Protein AF-A0ABD3F5D9-F1 (afdb_monomer_lite)

Structure (mmCIF, N/CA/C/O backbone):
data_AF-A0ABD3F5D9-F1
#
_entry.id   AF-A0ABD3F5D9-F1
#
loop_
_atom_site.group_PDB
_atom_site.id
_atom_site.type_symbol
_atom_site.label_atom_id
_atom_site.label_alt_id
_atom_site.label_comp_id
_atom_site.label_asym_id
_atom_site.label_entity_id
_atom_site.label_seq_id
_atom_site.pdbx_PDB_ins_code
_atom_site.Cartn_x
_atom_site.Cartn_y
_atom_site.Cartn_z
_atom_site.occupancy
_atom_site.B_iso_or_equiv
_atom_site.auth_seq_id
_atom_site.auth_comp_id
_atom_site.auth_asym_id
_atom_site.auth_atom_id
_atom_site.pdbx_PDB_model_num
ATOM 1 N N . MET A 1 1 ? 10.922 -3.540 6.285 1.00 55.88 1 MET A N 1
ATOM 2 C CA . MET A 1 1 ? 12.231 -2.890 6.562 1.00 55.88 1 MET A CA 1
ATOM 3 C C . MET A 1 1 ? 12.214 -2.257 7.965 1.00 55.88 1 MET A C 1
ATOM 5 O O . MET A 1 1 ? 11.153 -1.834 8.384 1.00 55.88 1 MET A O 1
ATOM 9 N N . ASN A 1 2 ? 13.318 -2.211 8.734 1.00 54.88 2 ASN A N 1
ATOM 10 C CA . ASN A 1 2 ? 13.314 -1.620 10.097 1.00 54.88 2 ASN A CA 1
ATOM 11 C C . ASN A 1 2 ? 13.524 -0.086 10.061 1.00 54.88 2 ASN A C 1
ATOM 13 O O . ASN A 1 2 ? 14.456 0.376 9.399 1.00 54.88 2 ASN A O 1
ATOM 17 N N . PHE A 1 3 ? 12.726 0.676 10.825 1.00 45.12 3 PHE A N 1
ATOM 18 C CA . PHE A 1 3 ? 12.734 2.150 10.921 1.00 45.12 3 PHE A CA 1
ATOM 19 C C . PHE A 1 3 ? 14.126 2.794 10.988 1.00 45.12 3 PHE A C 1
ATOM 21 O O . PHE A 1 3 ? 14.413 3.723 10.231 1.00 45.12 3 PHE A O 1
ATOM 28 N N . ARG A 1 4 ? 15.027 2.298 11.853 1.00 51.69 4 ARG A N 1
ATOM 29 C CA . ARG A 1 4 ? 16.355 2.924 12.025 1.00 51.69 4 ARG A CA 1
ATOM 30 C C . ARG A 1 4 ? 17.196 2.849 10.751 1.00 51.69 4 ARG A C 1
ATOM 32 O O . ARG A 1 4 ? 17.975 3.757 10.480 1.00 51.69 4 ARG A O 1
ATOM 39 N N . LYS A 1 5 ? 17.022 1.778 9.973 1.00 65.50 5 LYS A N 1
ATOM 40 C CA . LYS A 1 5 ? 17.690 1.594 8.681 1.00 65.50 5 LYS A CA 1
ATOM 41 C C . LYS A 1 5 ? 17.017 2.427 7.584 1.00 65.50 5 LYS A C 1
ATOM 43 O O . LYS A 1 5 ? 17.728 2.975 6.751 1.00 65.50 5 LYS A O 1
ATOM 48 N N . GLY A 1 6 ? 15.690 2.578 7.629 1.00 62.12 6 GLY A N 1
ATOM 49 C CA . GLY A 1 6 ? 14.925 3.402 6.683 1.00 62.12 6 GLY A CA 1
ATOM 50 C C . GLY A 1 6 ? 15.268 4.894 6.759 1.00 62.12 6 GLY A C 1
ATOM 51 O O . GLY A 1 6 ? 15.606 5.498 5.748 1.00 62.12 6 GLY A O 1
ATOM 52 N N . ASN A 1 7 ? 15.281 5.486 7.960 1.00 63.47 7 ASN A N 1
ATOM 53 C CA . ASN A 1 7 ? 15.636 6.904 8.122 1.00 63.47 7 ASN A CA 1
ATOM 54 C C . ASN A 1 7 ? 17.078 7.205 7.669 1.00 63.47 7 ASN A C 1
ATOM 56 O O . ASN A 1 7 ? 17.310 8.147 6.915 1.00 63.47 7 ASN A O 1
ATOM 60 N N . ALA A 1 8 ? 18.050 6.386 8.088 1.00 69.06 8 ALA A N 1
ATOM 61 C CA . ALA A 1 8 ? 19.446 6.562 7.682 1.00 69.06 8 ALA A CA 1
ATOM 62 C C . ALA A 1 8 ? 19.624 6.441 6.159 1.00 69.06 8 ALA A C 1
ATOM 64 O O . ALA A 1 8 ? 20.388 7.200 5.564 1.00 69.06 8 ALA A O 1
ATOM 65 N N . LEU A 1 9 ? 18.889 5.522 5.525 1.00 68.69 9 LEU A N 1
ATOM 66 C CA . LEU A 1 9 ? 18.892 5.367 4.078 1.00 68.69 9 LEU A CA 1
ATOM 67 C C . LEU A 1 9 ? 18.350 6.612 3.372 1.00 68.69 9 LEU A C 1
ATOM 69 O O . LEU A 1 9 ? 19.006 7.142 2.483 1.00 68.69 9 LEU A O 1
ATOM 73 N N . LEU A 1 10 ? 17.171 7.091 3.766 1.00 68.06 10 LEU A N 1
ATOM 74 C CA . LEU A 1 10 ? 16.522 8.224 3.104 1.00 68.06 10 LEU A CA 1
ATOM 75 C C . LEU A 1 10 ? 17.360 9.503 3.211 1.00 68.06 10 LEU A C 1
ATOM 77 O O . LEU A 1 10 ? 17.434 10.267 2.252 1.00 68.06 10 LEU A O 1
ATOM 81 N N . GLN A 1 11 ? 18.061 9.691 4.334 1.00 68.62 11 GLN A N 1
ATOM 82 C CA . GLN A 1 11 ? 19.040 10.769 4.491 1.00 68.62 11 GLN A CA 1
ATOM 83 C C . GLN A 1 11 ? 20.247 10.608 3.555 1.00 68.62 11 GLN A C 1
ATOM 85 O O . GLN A 1 11 ? 20.716 11.595 2.996 1.00 68.62 11 GLN A O 1
ATOM 90 N N . ALA A 1 12 ? 20.747 9.383 3.359 1.00 66.50 12 ALA A N 1
ATOM 91 C CA . ALA A 1 12 ? 21.890 9.116 2.483 1.00 66.50 12 ALA A CA 1
ATOM 92 C C . ALA A 1 12 ? 21.566 9.271 0.987 1.00 66.50 12 ALA A C 1
ATOM 94 O O . ALA A 1 12 ? 22.461 9.568 0.196 1.00 66.50 12 ALA A O 1
ATOM 95 N N . LEU A 1 13 ? 20.308 9.055 0.592 1.00 66.38 13 LEU A N 1
ATOM 96 C CA . LEU A 1 13 ? 19.879 9.122 -0.806 1.00 66.38 13 LEU A CA 1
ATOM 97 C C . LEU A 1 13 ? 19.501 10.542 -1.277 1.00 66.38 13 LEU A C 1
ATOM 99 O O . LEU A 1 13 ? 19.296 10.723 -2.473 1.00 66.38 13 LEU A O 1
ATOM 103 N N . ASP A 1 14 ? 19.400 11.529 -0.374 1.00 67.81 14 ASP A N 1
ATOM 104 C CA . ASP A 1 14 ? 19.003 12.927 -0.666 1.00 67.81 14 ASP A CA 1
ATOM 105 C C . ASP A 1 14 ? 17.763 13.040 -1.585 1.00 67.81 14 ASP A C 1
ATOM 107 O O . ASP A 1 14 ? 17.680 13.878 -2.488 1.00 67.81 14 ASP A O 1
ATOM 111 N N . ILE A 1 15 ? 16.784 12.147 -1.398 1.00 61.88 15 ILE A N 1
ATOM 112 C CA . ILE A 1 15 ? 15.631 12.060 -2.299 1.00 61.88 15 ILE A CA 1
ATOM 113 C C . ILE A 1 15 ? 14.675 13.229 -2.019 1.00 61.88 15 ILE A C 1
ATOM 115 O O . ILE A 1 15 ? 14.160 13.346 -0.903 1.00 61.88 15 ILE A O 1
ATOM 119 N N . PRO A 1 16 ? 14.377 14.090 -3.013 1.00 56.47 16 PRO A N 1
ATOM 120 C CA . PRO A 1 16 ? 13.419 15.166 -2.838 1.00 56.47 16 PRO A CA 1
ATOM 121 C C . PRO A 1 16 ? 12.004 14.599 -2.769 1.00 56.47 16 PRO A C 1
ATOM 123 O O . PRO A 1 16 ? 11.434 14.163 -3.769 1.00 56.47 16 PRO A O 1
ATOM 126 N N . LEU A 1 17 ? 11.444 14.622 -1.568 1.00 57.69 17 LEU A N 1
ATOM 127 C CA . LEU A 1 17 ? 10.150 14.033 -1.273 1.00 57.69 17 LEU A CA 1
ATOM 128 C C . LEU A 1 17 ? 9.131 15.132 -1.001 1.00 57.69 17 LEU A C 1
ATOM 130 O O . LEU A 1 17 ? 9.386 16.043 -0.211 1.00 57.69 17 LEU A O 1
ATOM 134 N N . LEU A 1 18 ? 7.977 15.041 -1.656 1.00 61.72 18 LEU A N 1
ATOM 135 C CA . LEU A 1 18 ? 6.820 15.848 -1.304 1.00 61.72 18 LEU A CA 1
ATOM 136 C C . LEU A 1 18 ? 5.857 14.959 -0.525 1.00 61.72 18 LEU A C 1
ATOM 138 O O . LEU A 1 18 ? 5.164 14.117 -1.094 1.00 61.72 18 LEU A O 1
ATOM 142 N N . ALA A 1 19 ? 5.842 15.149 0.790 1.00 56.34 19 ALA A N 1
ATOM 143 C CA . ALA A 1 19 ? 4.802 14.614 1.652 1.00 56.34 19 ALA A CA 1
ATOM 144 C C . ALA A 1 19 ? 3.636 15.604 1.665 1.00 56.34 19 ALA A C 1
ATOM 146 O O . ALA A 1 19 ? 3.826 16.776 2.000 1.00 56.34 19 ALA A O 1
ATOM 147 N N . HIS A 1 20 ? 2.443 15.141 1.303 1.00 57.81 20 HIS A N 1
ATOM 148 C CA . HIS A 1 20 ? 1.219 15.904 1.504 1.00 57.81 20 HIS A CA 1
ATOM 149 C C . HIS A 1 20 ? 0.298 15.097 2.411 1.00 57.81 20 HIS A C 1
ATOM 151 O O . HIS A 1 20 ? -0.195 14.028 2.051 1.00 57.81 20 HIS A O 1
ATOM 157 N N . SER A 1 21 ? 0.040 15.631 3.601 1.00 51.72 21 SER A N 1
ATOM 158 C CA . SER A 1 21 ? -1.015 15.104 4.456 1.00 51.72 21 SER A CA 1
ATOM 159 C C . SER A 1 21 ? -2.348 15.654 3.969 1.00 51.72 21 SER A C 1
ATOM 161 O O . SER A 1 21 ? -2.560 16.869 3.953 1.00 51.72 21 SER A O 1
ATOM 163 N N . VAL A 1 22 ? -3.237 14.756 3.553 1.00 51.25 22 VAL A N 1
ATOM 164 C CA . VAL A 1 22 ? -4.624 15.092 3.242 1.00 51.25 22 VAL A CA 1
ATOM 165 C C . VAL A 1 22 ? -5.466 14.537 4.375 1.00 51.25 22 VAL A C 1
ATOM 167 O O . VAL A 1 22 ? -5.805 13.360 4.403 1.00 51.25 22 VAL A O 1
ATOM 170 N N . GLN A 1 23 ? -5.806 15.387 5.339 1.00 49.78 23 GLN A N 1
ATOM 171 C CA . GLN A 1 23 ? -6.786 15.005 6.347 1.00 49.78 23 GLN A CA 1
ATOM 172 C C . GLN A 1 23 ? -8.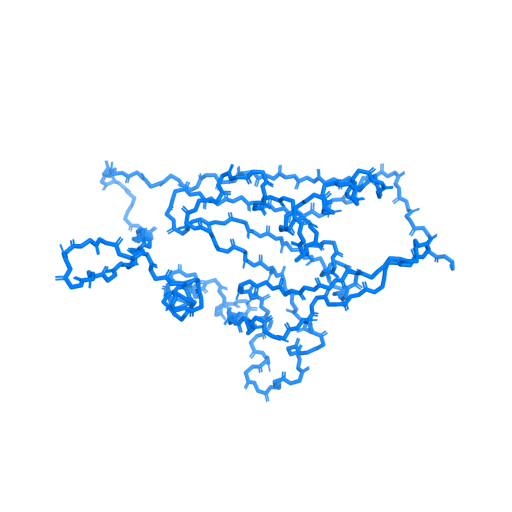170 15.028 5.707 1.00 49.78 23 GLN A C 1
ATOM 174 O O . GLN A 1 23 ? -8.695 16.099 5.404 1.00 49.78 23 GLN A O 1
ATOM 179 N N . PHE A 1 24 ? -8.764 13.854 5.505 1.00 48.69 24 PHE A N 1
ATOM 180 C CA . PHE A 1 24 ? -10.181 13.769 5.179 1.00 48.69 24 PHE A CA 1
ATOM 181 C C . PHE A 1 24 ? -10.978 14.102 6.447 1.00 48.69 24 PHE A C 1
ATOM 183 O O . PHE A 1 24 ? -10.848 13.397 7.452 1.00 48.69 24 PHE A O 1
ATOM 190 N N . PRO A 1 25 ? -11.765 15.192 6.466 1.00 39.91 25 PRO A N 1
ATOM 191 C CA . PRO A 1 25 ? -12.547 15.531 7.639 1.00 39.91 25 PRO A CA 1
ATOM 192 C C . PRO A 1 25 ? -13.675 14.509 7.806 1.00 39.91 25 PRO A C 1
ATOM 194 O O . PRO A 1 25 ? -14.655 14.537 7.067 1.00 39.91 25 PRO A O 1
ATOM 197 N N . ILE A 1 26 ? -13.593 13.660 8.831 1.00 46.22 26 ILE A N 1
ATOM 198 C CA . ILE A 1 26 ? -14.788 13.007 9.376 1.00 46.22 26 ILE A CA 1
ATOM 199 C C . ILE A 1 26 ? -15.554 14.096 10.138 1.00 46.22 26 ILE A C 1
ATOM 201 O O . ILE A 1 26 ? -15.310 14.336 11.322 1.00 46.22 26 ILE A O 1
ATOM 205 N N . ARG A 1 27 ? -16.432 14.838 9.453 1.00 48.38 27 ARG A N 1
ATOM 206 C CA . ARG A 1 27 ? -17.327 15.791 10.122 1.00 48.38 27 ARG A CA 1
ATOM 207 C C . ARG A 1 27 ? -18.612 15.091 10.536 1.00 48.38 27 ARG A C 1
ATOM 209 O O . ARG A 1 27 ? -19.408 14.672 9.703 1.00 48.38 27 ARG A O 1
ATOM 216 N N . ASN A 1 28 ? -18.838 15.052 11.845 1.00 42.72 28 ASN A N 1
ATOM 217 C CA . ASN A 1 28 ? -20.168 14.847 12.395 1.00 42.72 28 ASN A CA 1
ATOM 218 C C . ASN A 1 28 ? -21.075 16.005 11.936 1.00 42.72 28 ASN A C 1
ATOM 220 O O . ASN A 1 28 ? -20.847 17.148 12.322 1.00 42.72 28 ASN A O 1
ATOM 224 N N . GLN A 1 29 ? -22.095 15.669 11.141 1.00 44.09 29 GLN A N 1
ATOM 225 C CA . GLN A 1 29 ? -23.329 16.431 10.899 1.00 44.09 29 GLN A CA 1
ATOM 226 C C . GLN A 1 29 ? -23.170 17.833 10.276 1.00 44.09 29 GLN A C 1
ATOM 228 O O . GLN A 1 29 ? -23.252 18.848 10.963 1.00 44.09 29 GLN A O 1
ATOM 233 N N . ASP A 1 30 ? -23.073 17.888 8.945 1.00 41.38 30 ASP A N 1
ATOM 234 C CA . ASP A 1 30 ? -23.554 19.035 8.164 1.00 41.38 30 ASP A CA 1
ATOM 235 C C . ASP A 1 30 ? -24.672 18.531 7.222 1.00 41.38 30 ASP A C 1
ATOM 237 O O . ASP A 1 30 ? -24.397 17.712 6.343 1.00 41.38 30 ASP A O 1
ATOM 241 N N . PRO A 1 31 ? -25.947 18.917 7.423 1.00 44.94 31 PRO A N 1
ATOM 242 C CA . PRO A 1 31 ? -27.095 18.310 6.740 1.00 44.94 31 PRO A CA 1
ATOM 243 C C . PRO A 1 31 ? -27.233 18.681 5.250 1.00 44.94 31 PRO A C 1
ATOM 245 O O . PRO A 1 31 ? -28.214 18.288 4.623 1.00 44.94 31 PRO A O 1
ATOM 248 N N . ALA A 1 32 ? -26.291 19.434 4.675 1.00 49.44 32 ALA A N 1
ATOM 249 C CA . ALA A 1 32 ? -26.389 19.954 3.309 1.00 49.44 32 ALA A CA 1
ATOM 250 C C . ALA A 1 32 ? -25.569 19.190 2.250 1.00 49.44 32 ALA A C 1
ATOM 252 O O . ALA A 1 32 ? -25.662 19.536 1.074 1.00 49.44 32 ALA A O 1
ATOM 253 N N . ASN A 1 33 ? -24.780 18.172 2.620 1.00 41.81 33 ASN A N 1
ATOM 254 C CA . ASN A 1 33 ? -23.950 17.433 1.660 1.00 41.81 33 ASN A CA 1
ATOM 255 C C . ASN A 1 33 ? -24.024 15.920 1.913 1.00 41.81 33 ASN A C 1
ATOM 257 O O . ASN A 1 33 ? -23.202 15.338 2.617 1.00 41.81 33 ASN A O 1
ATOM 261 N N . VAL A 1 34 ? -25.084 15.307 1.388 1.00 43.62 34 VAL A N 1
ATOM 262 C CA . VAL A 1 34 ? -25.369 13.872 1.478 1.00 43.62 34 VAL A CA 1
ATOM 263 C C . VAL A 1 34 ? -24.911 13.224 0.179 1.00 43.62 34 VAL A C 1
ATOM 265 O O . VAL A 1 34 ? -25.724 12.985 -0.700 1.00 43.62 34 VAL A O 1
ATOM 268 N N . ASP A 1 35 ? -23.613 12.987 0.029 1.00 44.69 35 ASP A N 1
ATOM 269 C CA . ASP A 1 35 ? -23.161 11.865 -0.793 1.00 44.69 35 ASP A CA 1
ATOM 270 C C . ASP A 1 35 ? -21.704 11.531 -0.462 1.00 44.69 35 ASP A C 1
ATOM 272 O O . ASP A 1 35 ? -20.816 12.371 -0.586 1.00 44.69 35 ASP A O 1
ATOM 276 N N . SER A 1 36 ? -21.473 10.291 -0.027 1.00 50.59 36 SER A N 1
ATOM 277 C CA . SER A 1 36 ? -20.191 9.675 0.367 1.00 50.59 36 SER A CA 1
ATOM 278 C C . SER A 1 36 ? -19.615 10.020 1.756 1.00 50.59 36 SER A C 1
ATOM 280 O O . SER A 1 36 ? -18.480 10.467 1.911 1.00 50.59 36 SER A O 1
ATOM 282 N N . THR A 1 37 ? -20.356 9.714 2.826 1.00 54.94 37 THR A N 1
ATOM 283 C CA . THR A 1 37 ? -19.727 9.494 4.142 1.00 54.94 37 THR A CA 1
ATOM 284 C C . THR A 1 37 ? -19.170 8.072 4.212 1.00 54.94 37 THR A C 1
ATOM 286 O O . THR A 1 37 ? -19.943 7.119 4.269 1.00 54.94 37 THR A O 1
ATOM 289 N N . VAL A 1 38 ? -17.845 7.923 4.237 1.00 63.31 38 VAL A N 1
ATOM 290 C CA . VAL A 1 38 ? -17.182 6.643 4.536 1.00 63.31 38 VAL A CA 1
ATOM 291 C C . VAL A 1 38 ? -17.179 6.436 6.055 1.00 63.31 38 VAL A C 1
ATOM 293 O O . VAL A 1 38 ? -16.659 7.275 6.794 1.00 63.31 38 VAL A O 1
ATOM 296 N N . GLU A 1 39 ? -17.796 5.354 6.545 1.00 78.12 39 GLU A N 1
ATOM 297 C CA . GLU A 1 39 ? -17.741 4.999 7.973 1.00 78.12 39 GLU A CA 1
ATOM 298 C C . GLU A 1 39 ? -16.302 4.692 8.385 1.00 78.12 39 GLU A C 1
ATOM 300 O O . GLU A 1 39 ? -15.609 4.026 7.641 1.00 78.12 39 GLU A O 1
ATOM 305 N N . ALA A 1 40 ? -15.859 5.096 9.578 1.00 83.38 40 ALA A N 1
ATOM 306 C CA . ALA A 1 40 ? -14.505 4.798 10.051 1.00 83.38 40 ALA A CA 1
ATOM 307 C C . ALA A 1 40 ? -14.266 3.288 10.268 1.00 83.38 40 ALA A C 1
ATOM 309 O O . ALA A 1 40 ? -15.125 2.581 10.810 1.00 83.38 40 ALA A O 1
ATOM 310 N N . PHE A 1 41 ? -13.062 2.806 9.942 1.00 87.19 41 PHE A N 1
ATOM 311 C CA . PHE A 1 41 ? -12.690 1.409 10.169 1.00 87.19 41 PHE A CA 1
ATOM 312 C C . PHE A 1 41 ? -12.707 1.033 11.659 1.00 87.19 41 PHE A C 1
ATOM 314 O O . PHE A 1 41 ? -12.115 1.695 12.515 1.00 87.19 41 PHE A O 1
ATOM 321 N N . LYS A 1 42 ? -13.366 -0.086 11.976 1.00 88.06 42 LYS A N 1
ATOM 322 C CA . LYS A 1 42 ? -13.489 -0.609 13.344 1.00 88.06 42 LYS A CA 1
ATOM 323 C C . LYS A 1 42 ? -12.420 -1.668 13.604 1.00 88.06 42 LYS A C 1
ATOM 325 O O . LYS A 1 42 ? -12.588 -2.843 13.266 1.00 88.06 42 LYS A O 1
ATOM 330 N N . TRP A 1 43 ? -11.332 -1.254 14.243 1.00 85.12 43 TRP A N 1
ATOM 331 C CA . TRP A 1 43 ? -10.269 -2.147 14.710 1.00 85.12 43 TRP A CA 1
ATOM 332 C C . TRP A 1 43 ? -10.813 -3.174 15.721 1.00 85.12 43 TRP A C 1
ATOM 334 O O . TRP A 1 43 ? -11.302 -2.805 16.791 1.00 85.12 43 TRP A O 1
ATOM 344 N N . GLU A 1 44 ? -10.756 -4.469 15.382 1.00 83.31 44 GLU A N 1
ATOM 345 C CA . GLU A 1 44 ? -11.223 -5.541 16.272 1.00 83.31 44 GLU A CA 1
ATOM 346 C C . GLU A 1 44 ? -10.188 -5.914 17.328 1.00 83.31 44 GLU A C 1
ATOM 348 O O . GLU A 1 44 ? -8.978 -5.862 17.100 1.00 83.31 44 GLU A O 1
ATOM 353 N N . ASN A 1 45 ? -10.705 -6.329 18.480 1.00 81.00 45 ASN A N 1
ATOM 354 C CA . ASN A 1 45 ? -9.943 -6.872 19.590 1.00 81.00 45 ASN A CA 1
ATOM 355 C C . ASN A 1 45 ? -10.690 -8.107 20.096 1.00 81.00 45 ASN A C 1
ATOM 357 O O . ASN A 1 45 ? -11.919 -8.070 20.191 1.00 81.00 45 ASN A O 1
ATOM 361 N N . ILE A 1 46 ? -9.970 -9.165 20.451 1.00 79.62 46 ILE A N 1
ATOM 362 C CA . ILE A 1 46 ? -10.544 -10.308 21.170 1.00 79.62 46 ILE A CA 1
ATOM 363 C C . ILE A 1 46 ? -10.383 -10.093 22.671 1.00 79.62 46 ILE A C 1
ATOM 365 O O . ILE A 1 46 ? -9.528 -9.324 23.104 1.00 79.62 46 ILE A O 1
ATOM 369 N N . LEU A 1 47 ? -11.222 -10.746 23.467 1.00 81.44 47 LEU A N 1
ATOM 370 C CA . LEU A 1 47 ? -11.026 -10.812 24.910 1.00 81.44 47 LEU A CA 1
ATOM 371 C C . LEU A 1 47 ? -10.270 -12.098 25.231 1.00 81.44 47 LEU A C 1
ATOM 373 O O . LEU A 1 47 ? -10.610 -13.153 24.695 1.00 81.44 47 LEU A O 1
ATOM 377 N N . ASP A 1 48 ? -9.250 -12.004 26.075 1.00 77.94 48 ASP A N 1
ATOM 378 C CA . ASP A 1 48 ? -8.628 -13.184 26.660 1.00 77.94 48 ASP A CA 1
ATOM 379 C C . ASP A 1 48 ? -9.527 -13.813 27.739 1.00 77.94 48 ASP A C 1
ATOM 381 O O . ASP A 1 48 ? -10.610 -13.314 28.063 1.00 77.94 48 ASP A O 1
ATOM 385 N N . GLU A 1 49 ? -9.069 -14.921 28.314 1.00 80.88 49 GLU A N 1
ATOM 386 C CA . GLU A 1 49 ? -9.753 -15.636 29.399 1.00 80.88 49 GLU A CA 1
ATOM 387 C C . GLU A 1 49 ? -9.994 -14.787 30.663 1.00 80.88 49 GLU A C 1
ATOM 389 O O . GLU A 1 49 ? -10.880 -15.103 31.456 1.00 80.88 49 GLU A O 1
ATOM 394 N N . ASN A 1 50 ? -9.267 -13.676 30.821 1.00 83.44 50 ASN A N 1
ATOM 395 C CA . ASN A 1 50 ? -9.392 -12.727 31.926 1.00 83.44 50 ASN A CA 1
ATOM 396 C C . ASN A 1 50 ? -10.234 -11.490 31.555 1.00 83.44 50 ASN A C 1
ATOM 398 O O . ASN A 1 50 ? -10.363 -10.564 32.359 1.00 83.44 50 ASN A O 1
ATOM 402 N N . GLY A 1 51 ? -10.812 -11.448 30.349 1.00 78.44 51 GLY A N 1
ATOM 403 C CA . GLY A 1 51 ? -11.579 -10.307 29.848 1.00 78.44 51 GLY A CA 1
ATOM 404 C C . GLY A 1 51 ? -10.718 -9.117 29.408 1.00 78.44 51 GLY A C 1
ATOM 405 O O . GLY A 1 51 ? -11.244 -8.016 29.225 1.00 78.44 51 GLY A O 1
ATOM 406 N N . GLN A 1 52 ? -9.407 -9.299 29.234 1.00 83.75 52 GLN A N 1
ATOM 407 C CA . GLN A 1 52 ? -8.501 -8.272 28.733 1.00 83.75 52 GLN A CA 1
ATOM 408 C C . GLN A 1 52 ? -8.546 -8.216 27.203 1.00 83.75 52 GLN A C 1
ATOM 410 O O . GLN A 1 52 ? -8.519 -9.236 26.518 1.00 83.75 52 GLN A O 1
ATOM 415 N N . LYS A 1 53 ? -8.605 -7.001 26.646 1.00 80.94 53 LYS A N 1
ATOM 416 C CA . LYS A 1 53 ? -8.586 -6.792 25.193 1.00 80.94 53 LYS A CA 1
ATOM 417 C C . LYS A 1 53 ? -7.204 -7.108 24.622 1.00 80.94 53 LYS A C 1
ATOM 419 O O . LYS A 1 53 ? -6.240 -6.408 24.925 1.00 80.94 53 LYS A O 1
ATOM 424 N N . ILE A 1 54 ? -7.143 -8.094 23.739 1.00 78.00 54 ILE A N 1
ATOM 425 C CA . ILE A 1 54 ? -6.008 -8.383 22.868 1.00 78.00 54 ILE A CA 1
ATOM 426 C C . ILE A 1 54 ? -6.312 -7.785 21.495 1.00 78.00 54 ILE A C 1
ATOM 428 O O . ILE A 1 54 ? -7.288 -8.158 20.839 1.00 78.00 54 ILE A O 1
ATOM 432 N N . VAL A 1 55 ? -5.463 -6.857 21.059 1.00 77.06 55 VAL A N 1
ATOM 433 C CA . VAL A 1 55 ? -5.496 -6.330 19.691 1.00 77.06 55 VAL A CA 1
ATOM 434 C C . VAL A 1 55 ? -5.139 -7.467 18.741 1.00 77.06 55 VAL A C 1
ATOM 436 O O . VAL A 1 55 ? -4.114 -8.123 18.928 1.00 77.06 55 VAL A O 1
ATOM 439 N N . LEU A 1 56 ? -5.983 -7.710 17.735 1.00 80.00 56 LEU A N 1
ATOM 440 C CA . LEU A 1 56 ? -5.672 -8.695 16.700 1.00 80.00 56 LEU A CA 1
ATOM 441 C C . LEU A 1 56 ? -4.349 -8.339 16.010 1.00 80.00 56 LEU A C 1
ATOM 443 O O . LEU A 1 56 ? -4.060 -7.163 15.772 1.00 80.00 56 LEU A O 1
ATOM 447 N N . LEU A 1 57 ? -3.568 -9.358 15.653 1.00 78.00 57 LEU A N 1
ATOM 448 C CA . LEU A 1 57 ? -2.349 -9.165 14.871 1.00 78.00 57 LEU A CA 1
ATOM 449 C C . LEU A 1 57 ? -2.692 -8.527 13.518 1.00 78.00 57 LEU A C 1
ATOM 451 O O . LEU A 1 57 ? -3.766 -8.750 12.965 1.00 78.00 57 LEU A O 1
ATOM 455 N N . GLU A 1 58 ? -1.757 -7.764 12.955 1.00 75.69 58 GLU A N 1
ATOM 456 C CA . GLU A 1 58 ? -1.930 -7.085 11.660 1.00 75.69 58 GLU A CA 1
ATOM 457 C C . GLU A 1 58 ? -2.399 -8.051 10.555 1.00 75.69 58 GLU A C 1
ATOM 459 O O . GLU A 1 58 ? -3.313 -7.741 9.799 1.00 75.69 58 GLU A O 1
ATOM 464 N N . GLU A 1 59 ? -1.853 -9.268 10.534 1.00 77.00 59 GLU A N 1
ATOM 465 C CA . GLU A 1 59 ? -2.231 -10.326 9.592 1.00 77.00 59 GLU A CA 1
ATOM 466 C C . GLU A 1 59 ? -3.699 -10.757 9.737 1.00 77.00 59 GLU A C 1
ATOM 468 O O . GLU A 1 59 ? -4.391 -10.967 8.744 1.00 77.00 59 GLU A O 1
ATOM 473 N N . GLN A 1 60 ? -4.214 -10.798 10.969 1.00 82.19 60 GLN A N 1
ATOM 474 C CA . GLN A 1 60 ? -5.618 -11.109 11.252 1.00 82.19 60 GLN A CA 1
ATOM 475 C C . GLN A 1 60 ? -6.550 -9.951 10.856 1.00 82.19 60 GLN A C 1
ATOM 477 O O . GLN A 1 60 ? -7.709 -10.175 10.513 1.00 82.19 60 GLN A O 1
ATOM 482 N N . GLN A 1 61 ? -6.054 -8.709 10.883 1.00 88.19 61 GLN A N 1
ATOM 483 C CA . GLN A 1 61 ? -6.808 -7.522 10.466 1.00 88.19 61 GLN A CA 1
ATOM 484 C C . GLN A 1 61 ? -6.782 -7.314 8.943 1.00 88.19 61 GLN A C 1
ATOM 486 O O . GLN A 1 61 ? -7.671 -6.638 8.423 1.00 88.19 61 GLN A O 1
ATOM 491 N N . ARG A 1 62 ? -5.813 -7.897 8.219 1.00 89.50 62 ARG A N 1
ATOM 492 C CA . ARG A 1 62 ? -5.555 -7.609 6.796 1.00 89.50 62 ARG A CA 1
ATOM 493 C C . ARG A 1 62 ? -6.754 -7.795 5.893 1.00 89.50 62 ARG A C 1
ATOM 495 O O . ARG A 1 62 ? -7.102 -6.899 5.133 1.00 89.50 62 ARG A O 1
ATOM 502 N N . GLN A 1 63 ? -7.444 -8.918 6.029 1.00 89.00 63 GLN A N 1
ATOM 503 C CA . GLN A 1 63 ? -8.639 -9.182 5.228 1.00 89.00 63 GLN A CA 1
ATOM 504 C C . GLN A 1 63 ? -9.795 -8.229 5.575 1.00 89.00 63 GLN A C 1
ATOM 506 O O . GLN A 1 63 ? -10.583 -7.864 4.705 1.00 89.00 63 GLN A O 1
ATOM 511 N N . ARG A 1 64 ? -9.872 -7.759 6.829 1.00 91.19 64 ARG A N 1
ATOM 512 C CA . ARG A 1 64 ? -10.894 -6.797 7.272 1.00 91.19 64 ARG A CA 1
ATOM 513 C C . ARG A 1 64 ? -10.638 -5.423 6.665 1.00 91.19 64 ARG A C 1
ATOM 515 O O . ARG A 1 64 ? -11.568 -4.814 6.141 1.00 91.19 64 ARG A O 1
ATOM 522 N N . TYR A 1 65 ? -9.396 -4.937 6.721 1.00 91.75 65 TYR A N 1
ATOM 523 C CA . TYR A 1 65 ? -9.075 -3.643 6.130 1.00 91.75 65 TYR A CA 1
ATOM 524 C C . TYR A 1 65 ? -9.031 -3.675 4.597 1.00 91.75 65 TYR A C 1
ATOM 526 O O . TYR A 1 65 ? -9.388 -2.677 3.979 1.00 91.75 65 TYR A O 1
ATOM 534 N N . LEU A 1 66 ? -8.673 -4.807 3.976 1.00 92.19 66 LEU A N 1
ATOM 535 C CA . LEU A 1 66 ? -8.787 -4.997 2.526 1.00 92.19 66 LEU A CA 1
ATOM 536 C C . LEU A 1 66 ? -10.238 -4.786 2.101 1.00 92.19 66 LEU A C 1
ATOM 538 O O . LEU A 1 66 ? -10.516 -3.903 1.294 1.00 92.19 66 LEU A O 1
ATOM 542 N N . LYS A 1 67 ? -11.158 -5.533 2.723 1.00 90.81 67 LYS A N 1
ATOM 543 C CA . LYS A 1 67 ? -12.589 -5.417 2.449 1.00 90.81 67 LYS A CA 1
ATOM 544 C C . LYS A 1 67 ? -13.103 -4.000 2.688 1.00 90.81 67 LYS A C 1
ATOM 546 O O . LYS A 1 67 ? -13.883 -3.488 1.900 1.00 90.81 67 LYS A O 1
ATOM 551 N N . TYR A 1 68 ? -12.652 -3.350 3.756 1.00 90.44 68 TYR A N 1
ATOM 552 C CA . TYR A 1 68 ? -13.008 -1.962 4.019 1.00 90.44 68 TYR A CA 1
ATOM 553 C C . TYR A 1 68 ? -12.571 -1.022 2.885 1.00 90.44 68 TYR A C 1
ATOM 555 O O . TYR A 1 68 ? -13.358 -0.186 2.451 1.00 90.44 68 TYR A O 1
ATOM 563 N N . VAL A 1 69 ? -11.338 -1.148 2.388 1.00 89.06 69 VAL A N 1
ATOM 564 C CA . VAL A 1 69 ? -10.844 -0.323 1.275 1.00 89.06 69 VAL A CA 1
ATOM 565 C C . VAL A 1 69 ? -11.599 -0.636 -0.019 1.00 89.06 69 VAL A C 1
ATOM 567 O O . VAL A 1 69 ? -11.961 0.290 -0.743 1.00 89.06 69 VAL A O 1
ATOM 570 N N . GLU A 1 70 ? -11.889 -1.912 -0.289 1.00 88.25 70 GLU A N 1
ATOM 571 C CA . GLU A 1 70 ? -12.732 -2.326 -1.416 1.00 88.25 70 GLU A CA 1
ATOM 572 C C . GLU A 1 70 ? -14.122 -1.694 -1.329 1.00 88.25 70 GLU A C 1
ATOM 574 O O . GLU A 1 70 ? -14.561 -1.045 -2.271 1.00 88.25 70 GLU A O 1
ATOM 579 N N . ASP A 1 71 ? -14.800 -1.813 -0.192 1.00 84.88 71 ASP A N 1
ATOM 580 C CA . ASP A 1 71 ? -16.177 -1.346 -0.041 1.00 84.88 71 ASP A CA 1
ATOM 581 C C . ASP A 1 71 ? -16.287 0.193 -0.112 1.00 84.88 71 ASP A C 1
ATOM 583 O O . ASP A 1 71 ? -17.322 0.704 -0.528 1.00 84.88 71 ASP A O 1
ATOM 587 N N . ASN A 1 72 ? -15.236 0.941 0.260 1.00 79.94 72 ASN A N 1
ATOM 588 C CA . ASN A 1 72 ? -15.301 2.405 0.398 1.00 79.94 72 ASN A CA 1
ATOM 589 C C . ASN A 1 72 ? -14.576 3.206 -0.697 1.00 79.94 72 ASN A C 1
ATOM 591 O O . ASN A 1 72 ? -14.796 4.411 -0.804 1.00 79.94 72 ASN A O 1
ATOM 595 N N . ILE A 1 73 ? -13.697 2.583 -1.490 1.00 70.81 73 ILE A N 1
ATOM 596 C CA . ILE A 1 73 ? -12.922 3.261 -2.553 1.00 70.81 73 ILE A CA 1
ATOM 597 C C . ILE A 1 73 ? -13.129 2.573 -3.926 1.00 70.81 73 ILE A C 1
ATOM 599 O O . ILE A 1 73 ? -12.550 2.977 -4.936 1.00 70.81 73 ILE A O 1
ATOM 603 N N . SER A 1 74 ? -13.998 1.555 -4.005 1.00 65.56 74 SER A N 1
ATOM 604 C CA . SER A 1 74 ? -14.226 0.756 -5.223 1.00 65.56 74 SER A CA 1
ATOM 605 C C . SER A 1 74 ? -14.734 1.543 -6.421 1.00 65.56 74 SER A C 1
ATOM 607 O O . SER A 1 74 ? -14.295 1.241 -7.525 1.00 65.56 74 SER A O 1
ATOM 609 N N . ASP A 1 75 ? -15.604 2.539 -6.260 1.00 69.44 75 ASP A N 1
ATOM 610 C CA . ASP A 1 75 ? -16.193 3.243 -7.412 1.00 69.44 75 ASP A CA 1
ATOM 611 C C . ASP A 1 75 ? -15.135 3.958 -8.270 1.00 69.44 75 ASP A C 1
ATOM 613 O O . ASP A 1 75 ? -15.168 3.914 -9.507 1.00 69.44 75 ASP A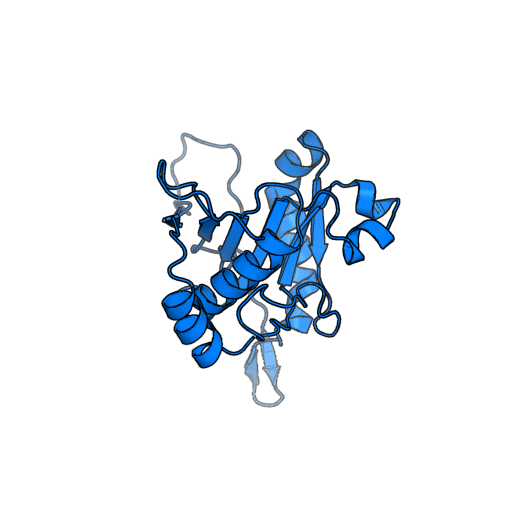 O 1
ATOM 617 N N . VAL A 1 76 ? -14.135 4.552 -7.610 1.00 70.50 76 VAL A N 1
ATOM 618 C CA . VAL A 1 76 ? -12.974 5.159 -8.275 1.00 70.50 76 VAL A CA 1
ATOM 619 C C . VAL A 1 76 ? -12.141 4.079 -8.965 1.00 70.50 76 VAL A C 1
ATOM 621 O O . VAL A 1 76 ? -11.727 4.249 -10.111 1.00 70.50 76 VAL A O 1
ATOM 624 N N . PHE A 1 77 ? -11.930 2.939 -8.305 1.00 76.44 77 PHE A N 1
ATOM 625 C CA . PHE A 1 77 ? -11.143 1.842 -8.864 1.00 76.44 77 PHE A CA 1
ATOM 626 C C . PHE A 1 77 ? -11.819 1.174 -10.065 1.00 76.44 77 PHE A C 1
ATOM 628 O O . PHE A 1 77 ? -11.152 0.909 -11.059 1.00 76.44 77 PHE A O 1
ATOM 635 N N . LEU A 1 78 ? -13.133 0.953 -10.022 1.00 71.50 78 LEU A N 1
ATOM 636 C CA . LEU A 1 78 ? -13.895 0.345 -11.114 1.00 71.50 78 LEU A CA 1
ATOM 637 C C . LEU A 1 78 ? -13.874 1.218 -12.370 1.00 71.50 78 LEU A C 1
ATOM 639 O O . LEU A 1 78 ? -13.709 0.701 -13.474 1.00 71.50 78 LEU A O 1
ATOM 643 N N . THR A 1 79 ? -13.988 2.536 -12.201 1.00 79.56 79 THR A N 1
ATOM 644 C CA . THR A 1 79 ? -13.925 3.490 -13.317 1.00 79.56 79 THR A CA 1
ATOM 645 C C . THR A 1 79 ? -12.547 3.478 -13.986 1.00 79.56 79 THR A C 1
ATOM 647 O O . THR A 1 79 ? -12.448 3.474 -15.212 1.00 79.56 79 THR A O 1
ATOM 650 N N . GLU A 1 80 ? -11.483 3.394 -13.185 1.00 84.12 80 GLU A N 1
ATOM 651 C CA . GLU A 1 80 ? -10.090 3.446 -13.647 1.00 84.12 80 GLU A CA 1
ATOM 652 C C . GLU A 1 80 ? -9.472 2.065 -13.945 1.00 84.12 80 GLU A C 1
ATOM 654 O O . GLU A 1 80 ? -8.278 1.972 -14.236 1.00 84.12 80 GLU A O 1
ATOM 659 N N . LYS A 1 81 ? -10.261 0.980 -13.895 1.00 90.88 81 LYS A N 1
ATOM 660 C CA . LYS A 1 81 ? -9.788 -0.411 -14.068 1.00 90.88 81 LYS A CA 1
ATOM 661 C C . LYS A 1 81 ? -8.649 -0.780 -13.113 1.00 90.88 81 LYS A C 1
ATOM 663 O O . LYS A 1 81 ? -7.629 -1.367 -13.490 1.00 90.88 81 LYS A O 1
ATOM 668 N N . LEU A 1 82 ? -8.819 -0.402 -11.854 1.00 91.38 82 LEU A N 1
ATOM 669 C CA . LEU A 1 82 ? -7.926 -0.713 -10.750 1.00 91.38 82 LEU A CA 1
ATOM 670 C C . LEU A 1 82 ? -8.592 -1.697 -9.784 1.00 91.38 82 LEU A C 1
ATOM 672 O O . LEU A 1 82 ? -9.812 -1.851 -9.728 1.00 91.38 82 LEU A O 1
ATOM 676 N N . CYS A 1 83 ? -7.775 -2.353 -8.976 1.00 91.81 83 CYS A N 1
ATOM 677 C CA . CYS A 1 83 ? -8.212 -3.085 -7.803 1.00 91.81 83 CYS A CA 1
ATOM 678 C C . CYS A 1 83 ? -7.200 -2.934 -6.672 1.00 91.81 83 CYS A C 1
ATOM 680 O O . CYS A 1 83 ? -6.013 -2.696 -6.908 1.00 91.81 83 CYS A O 1
ATOM 682 N N . VAL A 1 84 ? -7.681 -3.122 -5.447 1.00 92.75 84 VAL A N 1
ATOM 683 C CA . VAL A 1 84 ? -6.824 -3.281 -4.277 1.00 92.75 84 VAL A CA 1
ATOM 684 C C . VAL A 1 84 ? -6.519 -4.763 -4.072 1.00 92.75 84 VAL A C 1
ATOM 686 O O . VAL A 1 84 ? -7.374 -5.621 -4.279 1.00 92.75 84 VAL A O 1
ATOM 689 N N . VAL A 1 85 ? -5.283 -5.068 -3.700 1.00 92.19 85 VAL A N 1
ATOM 690 C CA . VAL A 1 85 ? -4.825 -6.42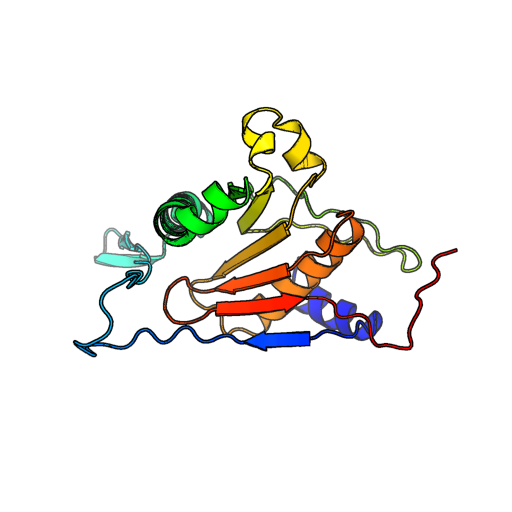1 -3.392 1.00 92.19 85 VAL A CA 1
ATOM 691 C C . VAL A 1 85 ? -4.077 -6.407 -2.068 1.00 92.19 85 VAL A C 1
ATOM 693 O O . VAL A 1 85 ? -3.275 -5.510 -1.810 1.00 92.19 85 VAL A O 1
ATOM 696 N N . ALA A 1 86 ? -4.335 -7.404 -1.228 1.00 92.25 86 ALA A N 1
ATOM 697 C CA . ALA A 1 86 ? -3.541 -7.632 -0.029 1.00 92.25 86 ALA A CA 1
ATOM 698 C C . ALA A 1 86 ? -2.231 -8.332 -0.388 1.00 92.25 86 ALA A C 1
ATOM 700 O O . ALA A 1 86 ? -2.217 -9.251 -1.211 1.00 92.25 86 ALA A O 1
ATOM 701 N N . VAL A 1 87 ? -1.138 -7.914 0.248 1.00 90.75 87 VAL A N 1
ATOM 702 C CA . VAL A 1 87 ? 0.157 -8.572 0.082 1.00 90.75 87 VAL A CA 1
ATOM 703 C C . VAL A 1 87 ? 0.449 -9.438 1.297 1.00 90.75 87 VAL A C 1
ATOM 705 O O . VAL A 1 87 ? 0.319 -9.013 2.444 1.00 90.75 87 VAL A O 1
ATOM 708 N N . GLU A 1 88 ? 0.842 -10.683 1.048 1.00 81.38 88 GLU A N 1
ATOM 709 C CA . GLU A 1 88 ? 1.266 -11.578 2.118 1.00 81.38 88 GLU A CA 1
ATOM 710 C C . GLU A 1 88 ? 2.635 -11.171 2.667 1.00 81.38 88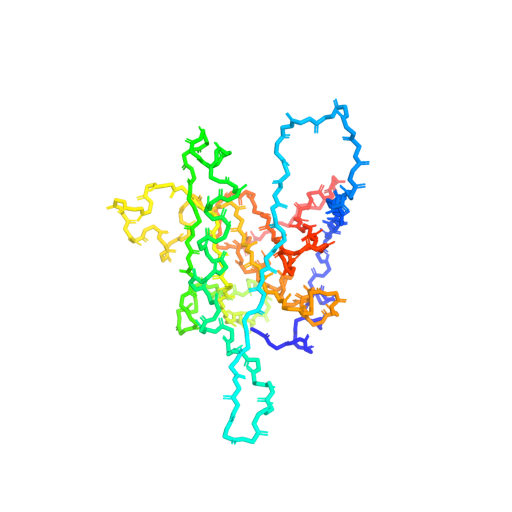 GLU A C 1
ATOM 712 O O . GLU A 1 88 ? 3.545 -10.819 1.912 1.00 81.38 88 GLU A O 1
ATOM 717 N N . LYS A 1 89 ? 2.793 -11.248 3.993 1.00 70.69 89 LYS A N 1
ATOM 718 C CA . LYS A 1 89 ? 3.992 -10.763 4.699 1.00 70.69 89 LYS A CA 1
ATOM 719 C C . LYS A 1 89 ? 5.276 -11.462 4.256 1.00 70.69 89 LYS A C 1
ATOM 721 O O . LY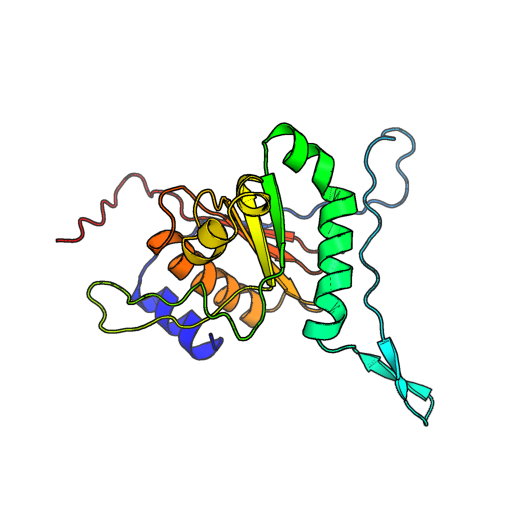S A 1 89 ? 6.326 -10.829 4.195 1.00 70.69 89 LYS A O 1
ATOM 726 N N . ASP A 1 90 ? 5.173 -12.738 3.902 1.00 74.00 90 ASP A N 1
ATOM 727 C CA . ASP A 1 90 ? 6.313 -13.546 3.466 1.00 74.00 90 ASP A CA 1
ATOM 728 C C . ASP A 1 90 ? 6.696 -13.290 2.001 1.00 74.00 90 ASP A C 1
ATOM 730 O O . ASP A 1 90 ? 7.762 -13.707 1.541 1.00 74.00 90 ASP A O 1
ATOM 734 N N . ASN A 1 91 ? 5.849 -12.573 1.260 1.00 79.38 91 ASN A N 1
ATOM 735 C CA . ASN A 1 91 ? 6.107 -12.213 -0.120 1.00 79.38 91 ASN A CA 1
ATOM 736 C C . ASN A 1 91 ? 6.824 -10.857 -0.151 1.00 79.38 91 ASN A C 1
ATOM 738 O O . ASN A 1 91 ? 6.193 -9.802 -0.160 1.00 79.38 91 ASN A O 1
ATOM 742 N N . ASN A 1 92 ? 8.160 -10.879 -0.138 1.00 89.12 92 ASN A N 1
ATOM 743 C CA . ASN A 1 92 ? 8.993 -9.672 -0.180 1.00 89.12 92 ASN A CA 1
ATOM 744 C C . ASN A 1 92 ? 9.016 -9.040 -1.588 1.00 89.12 92 ASN A C 1
ATOM 746 O O . ASN A 1 92 ? 10.077 -8.893 -2.199 1.00 89.12 92 ASN A O 1
ATOM 750 N N . ILE A 1 93 ? 7.845 -8.690 -2.124 1.00 91.50 93 ILE A N 1
ATOM 751 C CA . ILE A 1 93 ? 7.670 -8.189 -3.495 1.00 91.50 93 ILE A CA 1
ATOM 752 C C . ILE A 1 93 ? 8.359 -6.843 -3.747 1.00 91.50 93 ILE A C 1
ATOM 754 O O . ILE A 1 93 ? 8.565 -6.475 -4.898 1.00 91.50 93 ILE A O 1
ATOM 758 N N . LEU A 1 94 ? 8.731 -6.119 -2.685 1.00 92.75 94 LEU A N 1
ATOM 759 C CA . LEU A 1 94 ? 9.482 -4.864 -2.757 1.00 92.75 94 LEU A CA 1
ATOM 760 C C . LEU A 1 94 ? 10.992 -5.084 -2.572 1.00 92.75 94 LEU A C 1
ATOM 762 O O . LEU A 1 94 ? 11.707 -4.172 -2.158 1.00 92.75 94 LEU A O 1
ATOM 766 N N . SER A 1 95 ? 11.490 -6.294 -2.847 1.00 91.81 95 SER A N 1
ATOM 767 C CA . SER A 1 95 ? 12.926 -6.571 -2.779 1.00 91.81 95 SER A CA 1
ATOM 768 C C . SER A 1 95 ? 13.647 -5.996 -3.990 1.00 91.81 95 SER A C 1
ATOM 770 O O . SER A 1 95 ? 13.373 -6.388 -5.125 1.00 91.81 95 SER A O 1
ATOM 772 N N . VAL A 1 96 ? 14.574 -5.069 -3.761 1.00 89.69 96 VAL A N 1
ATOM 773 C CA . VAL A 1 96 ? 15.319 -4.413 -4.836 1.00 89.69 96 VAL A CA 1
ATOM 774 C C . VAL A 1 96 ? 16.700 -3.964 -4.377 1.00 89.69 96 VAL A C 1
ATOM 776 O O . VAL A 1 96 ? 16.876 -3.381 -3.305 1.00 89.69 96 VAL A O 1
ATOM 779 N N . ALA A 1 97 ? 17.702 -4.206 -5.219 1.00 88.69 97 ALA A N 1
ATOM 780 C CA . ALA A 1 97 ? 19.028 -3.639 -5.036 1.00 88.69 97 ALA A CA 1
ATOM 781 C C . ALA A 1 97 ? 19.017 -2.156 -5.424 1.00 88.69 97 ALA A C 1
ATOM 783 O O . ALA A 1 97 ? 18.572 -1.801 -6.513 1.00 88.69 97 ALA A O 1
ATOM 784 N N . LEU A 1 98 ? 19.553 -1.295 -4.559 1.00 80.31 98 LEU A N 1
ATOM 785 C CA . LEU A 1 98 ? 19.752 0.119 -4.850 1.00 80.31 98 LEU A CA 1
ATOM 786 C C . LEU A 1 98 ? 20.975 0.302 -5.757 1.00 80.31 98 LEU A C 1
ATOM 788 O O . LEU A 1 98 ? 22.109 0.078 -5.304 1.00 80.31 98 LEU A O 1
ATOM 792 N N . PRO A 1 99 ? 20.785 0.728 -7.020 1.00 73.00 99 PRO A N 1
ATOM 793 C CA . PRO A 1 99 ? 21.893 0.885 -7.953 1.00 73.00 99 PRO A CA 1
ATOM 794 C C . PRO A 1 99 ? 22.918 1.892 -7.423 1.00 73.00 99 PRO A C 1
ATOM 796 O O . PRO A 1 99 ? 22.566 3.007 -7.050 1.00 73.00 99 PRO A O 1
ATOM 799 N N . GLY A 1 100 ? 24.193 1.500 -7.385 1.00 78.06 100 GLY A N 1
ATOM 800 C CA . GLY A 1 100 ? 25.296 2.373 -6.964 1.00 78.06 100 GLY A CA 1
ATOM 801 C C . GLY A 1 100 ? 25.563 2.446 -5.455 1.00 78.06 100 GLY A C 1
ATOM 802 O O . GLY A 1 100 ? 26.569 3.032 -5.069 1.00 78.06 100 GLY A O 1
ATOM 803 N N . TYR A 1 101 ? 24.736 1.818 -4.610 1.00 77.25 101 TYR A N 1
ATOM 804 C CA . TYR A 1 101 ? 24.900 1.872 -3.147 1.00 77.25 101 TYR A CA 1
ATOM 805 C C . TYR A 1 101 ? 25.317 0.542 -2.511 1.00 77.25 101 TYR A C 1
ATOM 807 O O . TYR A 1 101 ? 25.728 0.530 -1.354 1.00 77.25 101 TYR A O 1
ATOM 815 N N . GLY A 1 102 ? 25.221 -0.581 -3.234 1.00 80.38 102 GLY A N 1
ATOM 816 C CA . GLY A 1 102 ? 25.518 -1.908 -2.673 1.00 80.38 102 GLY A CA 1
ATOM 817 C C . GLY A 1 102 ? 24.583 -2.297 -1.520 1.00 80.38 102 GLY A C 1
ATOM 818 O O . GLY A 1 102 ? 24.961 -3.080 -0.653 1.00 80.38 102 GLY A O 1
ATOM 819 N N . ILE A 1 103 ? 23.382 -1.713 -1.491 1.00 81.62 103 ILE A N 1
ATOM 820 C CA . ILE A 1 103 ? 22.347 -1.940 -0.481 1.00 81.62 103 ILE A CA 1
ATOM 821 C C . ILE A 1 103 ? 21.184 -2.659 -1.152 1.00 81.62 103 ILE A C 1
ATOM 823 O O . ILE A 1 103 ? 20.777 -2.286 -2.249 1.00 81.62 103 ILE A O 1
ATOM 827 N N . GLU A 1 104 ? 20.621 -3.647 -0.470 1.00 87.12 104 GLU A N 1
ATOM 828 C CA . GLU A 1 104 ? 19.380 -4.303 -0.865 1.00 87.12 104 GLU A CA 1
ATOM 829 C C . GLU A 1 104 ? 18.259 -3.883 0.088 1.00 87.12 104 GLU A C 1
ATOM 831 O O . GLU A 1 104 ? 18.383 -3.992 1.314 1.00 87.12 104 GLU A O 1
ATOM 836 N N . LEU A 1 105 ? 17.173 -3.359 -0.476 1.00 87.62 105 LEU A N 1
ATOM 837 C CA . LEU A 1 105 ? 15.918 -3.181 0.240 1.00 87.62 105 LEU A CA 1
ATOM 838 C C . LEU A 1 105 ? 15.178 -4.503 0.177 1.00 87.62 105 LEU A C 1
ATOM 840 O O . LEU A 1 105 ? 15.017 -5.053 -0.904 1.00 87.62 105 LEU A O 1
ATOM 844 N N . VAL A 1 106 ? 14.738 -5.000 1.329 1.00 88.50 106 VAL A N 1
ATOM 845 C CA . VAL A 1 106 ? 13.917 -6.208 1.430 1.00 88.50 106 VAL A CA 1
ATOM 846 C C . VAL A 1 106 ? 12.688 -5.864 2.253 1.00 88.50 106 VAL A C 1
ATOM 848 O O . VAL A 1 106 ? 12.787 -5.353 3.382 1.00 88.50 106 VAL A O 1
ATOM 851 N N . GLY A 1 107 ? 11.522 -6.115 1.673 1.00 87.94 107 GLY A N 1
ATOM 852 C CA . GLY A 1 107 ? 10.255 -5.834 2.319 1.00 87.94 107 GLY A CA 1
ATOM 853 C C . GLY A 1 107 ? 9.046 -6.105 1.441 1.00 87.94 107 GLY A C 1
ATOM 854 O O . GLY A 1 107 ? 9.149 -6.578 0.308 1.00 87.94 107 GLY A O 1
ATOM 855 N N . SER A 1 108 ? 7.902 -5.777 2.016 1.00 90.50 108 SER A N 1
ATOM 856 C CA . SER A 1 108 ? 6.569 -5.885 1.444 1.00 90.50 108 SER A CA 1
ATOM 857 C C . SER A 1 108 ? 5.775 -4.644 1.871 1.00 90.50 108 SER A C 1
ATOM 859 O O . SER A 1 108 ? 6.376 -3.698 2.374 1.00 90.50 108 SER A O 1
ATOM 861 N N . THR A 1 109 ? 4.465 -4.644 1.671 1.00 91.56 109 THR A N 1
ATOM 862 C CA . THR A 1 109 ? 3.530 -3.612 2.143 1.00 91.56 109 THR A CA 1
ATOM 863 C C . THR A 1 109 ? 2.224 -4.289 2.566 1.00 91.56 109 THR A C 1
ATOM 865 O O . THR A 1 109 ? 2.072 -5.489 2.348 1.00 91.56 109 THR A O 1
ATOM 868 N N . ASP A 1 110 ? 1.280 -3.568 3.163 1.00 92.00 110 ASP A N 1
ATOM 869 C CA . ASP A 1 110 ? -0.014 -4.146 3.538 1.00 92.00 110 ASP A CA 1
ATOM 870 C C . ASP A 1 110 ? -0.920 -4.371 2.314 1.00 92.00 110 ASP A C 1
ATOM 872 O O . ASP A 1 110 ? -1.427 -5.479 2.095 1.00 92.00 110 ASP A O 1
ATOM 876 N N . LEU A 1 111 ? -1.106 -3.334 1.488 1.00 94.19 111 LEU A N 1
ATOM 877 C CA . LEU A 1 111 ? -1.936 -3.385 0.281 1.00 94.19 111 LEU A CA 1
ATOM 878 C C . LEU A 1 111 ? -1.258 -2.706 -0.914 1.00 94.19 111 LEU A C 1
ATOM 880 O O . LEU A 1 111 ? -0.517 -1.734 -0.768 1.00 94.19 111 LEU A O 1
ATOM 884 N N . LEU A 1 112 ? -1.614 -3.149 -2.119 1.00 94.56 112 LEU A N 1
ATOM 885 C CA . LEU A 1 112 ? -1.327 -2.439 -3.364 1.00 94.56 112 LEU A CA 1
ATOM 886 C C . LEU A 1 112 ? -2.618 -2.065 -4.085 1.00 94.56 112 LEU A C 1
ATOM 888 O O . LEU A 1 112 ? -3.568 -2.841 -4.110 1.00 94.56 112 LEU A O 1
ATOM 892 N N . ILE A 1 113 ? -2.619 -0.905 -4.736 1.00 93.38 113 ILE A N 1
ATOM 893 C CA . ILE A 1 113 ? -3.574 -0.570 -5.793 1.00 93.38 113 ILE A CA 1
ATOM 894 C C . ILE A 1 113 ? -2.864 -0.752 -7.129 1.00 93.38 113 ILE A C 1
ATOM 896 O O . ILE A 1 113 ? -1.802 -0.166 -7.378 1.00 93.38 113 ILE A O 1
ATOM 900 N N . MET A 1 114 ? -3.466 -1.551 -8.000 1.00 93.12 114 MET A N 1
ATOM 901 C CA . MET A 1 114 ? -2.911 -1.886 -9.305 1.00 93.12 114 MET A CA 1
ATOM 902 C C . MET A 1 114 ? -3.998 -2.152 -10.339 1.00 93.12 114 MET A C 1
ATOM 904 O O . MET A 1 114 ? -5.174 -2.202 -9.996 1.00 93.12 114 MET A O 1
ATOM 908 N N . SER A 1 115 ? -3.609 -2.311 -11.604 1.00 93.19 115 SER A N 1
ATOM 909 C CA . SER A 1 115 ? -4.533 -2.694 -12.676 1.00 93.19 115 SER A CA 1
ATOM 910 C C . SER A 1 115 ? -5.315 -3.962 -12.325 1.00 93.19 115 SER A C 1
ATOM 912 O O . SER A 1 115 ? -4.737 -4.962 -11.892 1.00 93.19 115 SER A O 1
ATOM 914 N N . ASP A 1 116 ? -6.624 -3.932 -12.580 1.00 92.81 116 ASP A N 1
ATOM 915 C CA . ASP A 1 116 ? -7.538 -5.060 -12.382 1.00 92.81 116 ASP A CA 1
ATOM 916 C C . ASP A 1 116 ? -7.180 -6.305 -13.210 1.00 92.81 116 ASP A C 1
ATOM 918 O O . ASP A 1 116 ? -7.567 -7.413 -12.838 1.00 92.81 116 ASP A O 1
ATOM 922 N N . LEU A 1 117 ? -6.345 -6.156 -14.246 1.00 92.88 117 LEU A N 1
ATOM 923 C CA . LEU A 1 117 ? -5.738 -7.248 -15.010 1.00 92.88 117 LEU A CA 1
ATOM 924 C C . LEU A 1 117 ? -4.999 -8.258 -14.128 1.00 92.88 117 LEU A C 1
ATOM 926 O O . LEU A 1 117 ? -4.869 -9.413 -14.523 1.00 92.88 117 LEU A O 1
ATOM 930 N N . VAL A 1 118 ? -4.539 -7.875 -12.932 1.00 92.44 118 VAL A N 1
ATOM 931 C CA . VAL A 1 118 ? -3.930 -8.820 -11.983 1.00 92.44 118 VAL A CA 1
ATOM 932 C C . VAL A 1 118 ? -4.889 -9.951 -11.580 1.00 92.44 118 VAL A C 1
ATOM 934 O O . VAL A 1 118 ? -4.433 -11.049 -11.266 1.00 92.44 118 VAL A O 1
ATOM 937 N N . LYS A 1 119 ? -6.210 -9.720 -11.643 1.00 90.69 119 LYS A N 1
ATOM 938 C CA . LYS A 1 119 ? -7.241 -10.737 -11.375 1.00 90.69 119 LYS A CA 1
ATOM 939 C C . LYS A 1 119 ? -7.249 -11.840 -12.433 1.00 90.69 119 LYS A C 1
ATOM 941 O O . LYS A 1 119 ? -7.506 -12.995 -12.111 1.00 90.69 119 LYS A O 1
ATOM 946 N N . GLU A 1 120 ? -6.950 -11.489 -13.681 1.00 93.25 120 GLU A N 1
ATOM 947 C CA . GLU A 1 120 ? -6.842 -12.432 -14.801 1.00 93.25 120 GLU A CA 1
ATOM 948 C C . GLU A 1 120 ? -5.418 -12.992 -14.943 1.00 93.25 120 GLU A C 1
ATOM 950 O O . GLU A 1 120 ? -5.224 -14.140 -15.345 1.00 93.25 120 GLU A O 1
ATOM 955 N N . PHE A 1 121 ? -4.415 -12.193 -14.573 1.00 93.19 121 PHE A N 1
ATOM 956 C CA . PHE A 1 121 ? -2.995 -12.482 -14.740 1.00 93.19 121 PHE A CA 1
ATOM 957 C C . PHE A 1 121 ? -2.233 -12.312 -13.414 1.00 93.19 121 PHE A C 1
ATOM 959 O O . PHE A 1 121 ? -1.502 -11.329 -13.248 1.00 93.19 121 PHE A O 1
ATOM 966 N N . PRO A 1 122 ? -2.316 -13.278 -12.474 1.00 88.94 122 PRO A N 1
ATOM 967 C CA . PRO A 1 122 ? -1.688 -13.170 -11.152 1.00 88.94 122 PRO A CA 1
ATOM 968 C C . PRO A 1 122 ? -0.176 -12.903 -11.185 1.00 88.94 122 PRO A C 1
ATOM 970 O O . PRO A 1 122 ? 0.380 -12.297 -10.272 1.00 88.94 122 PRO A O 1
ATOM 973 N N . GLN A 1 123 ? 0.516 -13.288 -12.263 1.00 89.25 123 GLN A N 1
ATOM 974 C CA . GLN A 1 123 ? 1.935 -12.987 -12.465 1.00 89.25 123 GLN A CA 1
ATOM 975 C C . GLN A 1 123 ? 2.250 -11.483 -12.549 1.00 89.25 123 GLN A C 1
ATOM 977 O O . GLN A 1 123 ? 3.406 -11.099 -12.367 1.00 89.25 123 GLN A O 1
ATOM 982 N N . TYR A 1 124 ? 1.260 -10.631 -12.832 1.00 91.44 124 TYR A N 1
ATOM 983 C CA . TYR A 1 124 ? 1.428 -9.175 -12.821 1.00 91.44 124 TYR A CA 1
ATOM 984 C C . TYR A 1 124 ? 1.679 -8.643 -11.414 1.00 91.44 124 TYR A C 1
ATOM 986 O O . TYR A 1 124 ? 2.378 -7.641 -11.283 1.00 91.44 124 TYR A O 1
ATOM 994 N N . MET A 1 125 ? 1.220 -9.359 -10.382 1.00 90.00 125 MET A N 1
ATOM 995 C CA . MET A 1 125 ? 1.507 -9.045 -8.985 1.00 90.00 125 MET A CA 1
ATOM 996 C C . MET A 1 125 ? 3.011 -9.069 -8.709 1.00 90.00 125 MET A C 1
ATOM 998 O O . MET A 1 125 ? 3.597 -8.073 -8.297 1.00 90.00 125 MET A O 1
ATOM 1002 N N . ASN A 1 126 ? 3.666 -10.181 -9.047 1.00 87.06 126 ASN A N 1
ATOM 1003 C CA . ASN A 1 126 ? 5.100 -10.371 -8.803 1.00 87.06 126 ASN A CA 1
ATOM 1004 C C . ASN A 1 126 ? 5.985 -9.450 -9.655 1.00 87.06 126 ASN A C 1
ATOM 1006 O O . ASN A 1 126 ? 7.161 -9.270 -9.359 1.00 87.06 126 ASN A O 1
ATOM 1010 N N . ARG A 1 127 ? 5.434 -8.898 -10.741 1.00 89.00 127 ARG A N 1
ATOM 1011 C CA . ARG A 1 127 ? 6.113 -7.937 -11.620 1.00 89.00 127 ARG A CA 1
ATOM 1012 C C . ARG A 1 127 ? 5.710 -6.493 -11.343 1.00 89.00 127 ARG A C 1
ATOM 1014 O O . ARG A 1 127 ? 6.144 -5.618 -12.085 1.00 89.00 127 ARG A O 1
ATOM 1021 N N . LEU A 1 128 ? 4.829 -6.262 -10.364 1.00 92.38 128 LEU A N 1
ATOM 1022 C CA . LEU A 1 128 ? 4.258 -4.954 -10.034 1.00 92.38 128 LEU A CA 1
ATOM 1023 C C . LEU A 1 128 ? 3.739 -4.205 -11.279 1.00 92.38 128 LEU A C 1
ATOM 1025 O O . LEU A 1 128 ? 3.831 -2.985 -11.397 1.00 92.38 128 LEU A O 1
ATOM 1029 N N . THR A 1 129 ? 3.213 -4.950 -12.255 1.00 90.50 129 THR A N 1
ATOM 1030 C CA . THR A 1 129 ? 2.778 -4.387 -13.537 1.00 90.50 129 THR A CA 1
ATOM 1031 C C . THR A 1 129 ? 1.471 -3.629 -13.344 1.00 90.50 129 THR A C 1
ATOM 1033 O O . THR A 1 129 ? 0.503 -4.177 -12.825 1.00 90.50 129 THR A O 1
ATOM 1036 N N . GLY A 1 130 ? 1.442 -2.361 -13.764 1.00 91.31 130 GLY A N 1
ATOM 1037 C CA . GLY A 1 130 ? 0.270 -1.500 -13.600 1.00 91.31 130 GLY A CA 1
ATOM 1038 C C . GLY A 1 130 ? 0.000 -1.085 -12.151 1.00 91.31 130 GLY A C 1
ATOM 1039 O O . GLY A 1 130 ? -1.114 -0.664 -11.848 1.00 91.31 130 GLY A O 1
ATOM 1040 N N . VAL A 1 131 ? 0.984 -1.211 -11.253 1.00 94.62 131 VAL A N 1
ATOM 1041 C CA . VAL A 1 131 ? 0.889 -0.678 -9.890 1.00 94.62 131 VAL A CA 1
ATOM 1042 C C . VAL A 1 131 ? 0.760 0.847 -9.920 1.00 94.62 131 VAL A C 1
ATOM 1044 O O . VAL A 1 131 ? 1.332 1.528 -10.776 1.00 94.62 131 VAL A O 1
ATOM 1047 N N . ARG A 1 132 ? -0.037 1.390 -9.002 1.00 92.75 132 ARG A N 1
ATOM 1048 C CA . ARG A 1 132 ? -0.267 2.834 -8.858 1.00 92.75 132 ARG A CA 1
ATOM 1049 C C . ARG A 1 132 ? 0.079 3.324 -7.466 1.00 92.75 132 ARG A C 1
ATOM 1051 O O . ARG A 1 132 ? 0.551 4.448 -7.313 1.00 92.75 132 ARG A O 1
ATOM 1058 N N . MET A 1 133 ? -0.148 2.492 -6.455 1.00 93.06 133 MET A N 1
ATOM 1059 C CA . MET A 1 133 ? -0.016 2.929 -5.077 1.00 93.06 133 MET A CA 1
ATOM 1060 C C . MET A 1 133 ? 0.220 1.763 -4.127 1.00 93.06 133 MET A C 1
ATOM 1062 O O . MET A 1 133 ? -0.327 0.683 -4.334 1.00 93.06 133 MET A O 1
ATOM 1066 N N . LEU A 1 134 ? 1.001 2.005 -3.079 1.00 94.38 134 LEU A N 1
ATOM 1067 C CA . LEU A 1 134 ? 1.054 1.153 -1.894 1.00 94.38 134 LEU A CA 1
ATOM 1068 C C . LEU A 1 134 ? 0.298 1.806 -0.740 1.00 94.38 134 LEU A C 1
ATOM 1070 O O . LEU A 1 134 ? 0.239 3.036 -0.645 1.00 94.38 134 LEU A O 1
ATOM 1074 N N . ILE A 1 135 ? -0.281 0.984 0.128 1.00 92.69 135 ILE A N 1
ATOM 1075 C CA . ILE A 1 135 ? -0.975 1.431 1.331 1.00 92.69 135 ILE A CA 1
ATOM 1076 C C . ILE A 1 135 ? -0.394 0.668 2.507 1.00 92.69 135 ILE A C 1
ATOM 1078 O O . ILE A 1 135 ? -0.514 -0.551 2.569 1.00 92.69 135 ILE A O 1
ATOM 1082 N N . GLU A 1 136 ? 0.167 1.414 3.446 1.00 92.38 136 GLU A N 1
ATOM 1083 C CA . GLU A 1 136 ? 0.610 0.928 4.740 1.00 92.38 136 GLU A CA 1
ATOM 1084 C C . GLU A 1 136 ? -0.459 1.269 5.782 1.00 92.38 136 GLU A C 1
ATOM 1086 O O . GLU A 1 136 ? -0.789 2.440 6.018 1.00 92.38 136 GLU A O 1
ATOM 1091 N N . VAL A 1 137 ? -1.026 0.237 6.403 1.00 91.06 137 VAL A N 1
ATOM 1092 C CA . VAL A 1 137 ? -2.132 0.372 7.346 1.00 91.06 137 VAL A CA 1
ATOM 1093 C C . VAL A 1 137 ? -1.603 0.175 8.762 1.00 91.06 137 VAL A C 1
ATOM 1095 O O . VAL A 1 137 ? -1.056 -0.866 9.126 1.00 91.06 137 VAL A O 1
ATOM 1098 N N . LYS A 1 138 ? -1.780 1.187 9.613 1.00 87.62 138 LYS A N 1
ATOM 1099 C CA . LYS A 1 138 ? -1.329 1.152 11.009 1.00 87.62 138 LYS A CA 1
ATOM 1100 C C . LYS A 1 138 ? -2.412 1.677 11.931 1.00 87.62 138 LYS A C 1
ATOM 1102 O O . LYS A 1 138 ? -2.931 2.767 11.727 1.00 87.62 138 LYS A O 1
ATOM 1107 N N . SER A 1 139 ? -2.700 0.945 13.005 1.00 84.88 139 SER A N 1
ATOM 1108 C CA . SER A 1 139 ? -3.599 1.439 14.056 1.00 84.88 139 SER A CA 1
ATOM 1109 C C . SER A 1 139 ? -3.070 2.733 14.691 1.00 84.88 139 SER A C 1
ATOM 1111 O O . SER A 1 139 ? -3.858 3.600 15.056 1.00 84.88 139 SER A O 1
ATOM 1113 N N . ASP A 1 140 ? -1.741 2.885 14.764 1.00 84.31 140 ASP A N 1
ATOM 1114 C CA . ASP A 1 140 ? -1.050 4.130 15.119 1.00 84.31 140 ASP A CA 1
ATOM 1115 C C . ASP A 1 140 ? -0.188 4.641 13.948 1.00 84.31 140 ASP A C 1
ATOM 1117 O O . ASP A 1 140 ? 1.028 4.442 13.867 1.00 84.31 140 ASP A O 1
ATOM 1121 N N . ALA A 1 141 ? -0.865 5.262 12.984 1.00 79.38 141 ALA A N 1
ATOM 1122 C CA . ALA A 1 141 ? -0.292 5.705 11.714 1.00 79.38 141 ALA A CA 1
ATOM 1123 C C . ALA A 1 141 ? 0.518 7.013 11.793 1.00 79.38 141 ALA A C 1
ATOM 1125 O O . ALA A 1 141 ? 1.294 7.306 10.889 1.00 79.38 141 ALA A O 1
ATOM 1126 N N . LYS A 1 142 ? 0.389 7.787 12.881 1.00 80.19 142 LYS A N 1
ATOM 1127 C CA . LYS A 1 142 ? 1.061 9.093 13.065 1.00 80.19 142 LYS A CA 1
ATOM 1128 C C . LYS A 1 142 ? 2.513 8.957 13.549 1.00 80.19 142 LYS A C 1
ATOM 1130 O O . LYS A 1 142 ? 3.163 9.948 13.889 1.00 80.19 142 LYS A O 1
ATOM 1135 N N . THR A 1 143 ? 3.029 7.732 13.628 1.00 82.12 143 THR A N 1
ATOM 1136 C CA . THR A 1 143 ? 4.381 7.465 14.118 1.00 82.12 143 THR A CA 1
ATOM 1137 C C . THR A 1 143 ? 5.426 7.762 13.047 1.00 82.12 143 THR A C 1
ATOM 1139 O O . THR A 1 143 ? 5.225 7.531 11.856 1.00 82.12 143 THR A O 1
ATOM 1142 N N . LYS A 1 144 ? 6.604 8.228 13.480 1.00 80.94 144 LYS A N 1
ATOM 1143 C CA . LYS A 1 144 ? 7.757 8.376 12.579 1.00 80.94 144 LYS A CA 1
ATOM 1144 C C . LYS A 1 144 ? 8.104 7.043 11.914 1.00 80.94 144 LYS A C 1
ATOM 1146 O O . LYS A 1 144 ? 8.465 7.026 10.744 1.00 80.94 144 LYS A O 1
ATOM 1151 N N . ASP A 1 145 ? 7.967 5.947 12.651 1.00 84.38 145 ASP A N 1
ATOM 1152 C CA . ASP A 1 145 ? 8.252 4.593 12.188 1.00 84.38 145 ASP A CA 1
ATOM 1153 C C . ASP A 1 145 ? 7.396 4.212 10.978 1.00 84.38 145 ASP A C 1
ATOM 1155 O O . ASP A 1 145 ? 7.958 3.789 9.966 1.00 84.38 145 ASP A O 1
ATOM 1159 N N . ALA A 1 146 ? 6.082 4.461 11.041 1.00 83.88 146 ALA A N 1
ATOM 1160 C CA . ALA A 1 146 ? 5.170 4.240 9.921 1.00 83.88 146 ALA A CA 1
ATOM 1161 C C . ALA A 1 146 ? 5.566 5.071 8.691 1.00 83.88 146 ALA A C 1
ATOM 1163 O O . ALA A 1 146 ? 5.640 4.543 7.582 1.00 83.88 146 ALA A O 1
ATOM 1164 N N . VAL A 1 147 ? 5.908 6.348 8.893 1.00 83.00 147 VAL A N 1
ATOM 1165 C CA . VAL A 1 147 ? 6.334 7.235 7.804 1.00 83.00 147 VAL A CA 1
ATOM 1166 C C . VAL A 1 147 ? 7.605 6.714 7.131 1.00 83.00 147 VAL A C 1
ATOM 1168 O O . VAL A 1 147 ? 7.601 6.468 5.930 1.00 83.00 147 VAL A O 1
ATOM 1171 N N . TYR A 1 148 ? 8.704 6.489 7.861 1.00 84.12 148 TYR A N 1
ATOM 1172 C CA . TYR A 1 148 ? 9.953 6.054 7.214 1.00 84.12 148 TYR A CA 1
ATOM 1173 C C . TYR A 1 148 ? 9.868 4.656 6.605 1.00 84.12 148 TYR A C 1
ATOM 1175 O O . TYR A 1 148 ? 10.583 4.379 5.637 1.00 84.12 148 TYR A O 1
ATOM 1183 N N . GLN A 1 149 ? 9.027 3.781 7.157 1.00 87.31 149 GLN A N 1
ATOM 1184 C CA . GLN A 1 149 ? 8.732 2.505 6.525 1.00 87.31 149 GLN A CA 1
ATOM 1185 C C . GLN A 1 149 ? 8.076 2.733 5.157 1.00 87.31 149 GLN A C 1
ATOM 1187 O O . GLN A 1 149 ? 8.653 2.318 4.152 1.00 87.31 149 GLN A O 1
ATOM 1192 N N . ALA A 1 150 ? 6.972 3.481 5.100 1.00 88.44 150 ALA A N 1
ATOM 1193 C CA . ALA A 1 150 ? 6.273 3.768 3.849 1.00 88.44 150 ALA A CA 1
ATOM 1194 C C . ALA A 1 150 ? 7.150 4.509 2.829 1.00 88.44 150 ALA A C 1
ATOM 1196 O O . ALA A 1 150 ? 7.075 4.244 1.634 1.00 88.44 150 ALA A O 1
ATOM 1197 N N . LEU A 1 151 ? 8.044 5.394 3.280 1.00 87.12 151 LEU A N 1
ATOM 1198 C CA . LEU A 1 151 ? 9.013 6.060 2.403 1.00 87.12 151 LEU A CA 1
ATOM 1199 C C . LEU A 1 151 ? 10.059 5.093 1.826 1.00 87.12 151 LEU A C 1
ATOM 1201 O O . LEU A 1 151 ? 10.462 5.222 0.667 1.00 87.12 151 LEU A O 1
ATOM 1205 N N . SER A 1 152 ? 10.509 4.120 2.620 1.00 87.06 152 SER A N 1
ATOM 1206 C CA . SER A 1 152 ? 11.440 3.087 2.149 1.00 87.06 152 SER A CA 1
ATOM 1207 C C . SER A 1 152 ? 10.758 2.153 1.145 1.00 87.06 152 SER A C 1
ATOM 1209 O O . SER A 1 152 ? 11.349 1.808 0.123 1.00 87.06 152 SER A O 1
ATOM 1211 N N . GLU A 1 153 ? 9.499 1.798 1.400 1.00 91.81 153 GLU A N 1
ATOM 1212 C CA . GLU A 1 153 ? 8.662 1.011 0.490 1.00 91.81 153 GLU A CA 1
ATOM 1213 C C . GLU A 1 153 ? 8.363 1.773 -0.805 1.00 91.81 153 GLU A C 1
ATOM 1215 O O . GLU A 1 153 ? 8.503 1.207 -1.886 1.00 91.81 153 GLU A O 1
ATOM 1220 N N . LEU A 1 154 ? 8.062 3.075 -0.727 1.00 91.69 154 LEU A N 1
ATOM 1221 C CA . LEU A 1 154 ? 7.875 3.938 -1.897 1.00 91.69 154 LEU A CA 1
ATOM 1222 C C . LEU A 1 154 ? 9.145 4.013 -2.746 1.00 91.69 154 LEU A C 1
ATOM 1224 O O . LEU A 1 154 ? 9.072 3.993 -3.971 1.00 91.69 154 LEU A O 1
ATOM 1228 N N . THR A 1 155 ? 10.311 4.083 -2.100 1.00 87.25 155 THR A N 1
ATOM 1229 C CA . THR A 1 155 ? 11.607 4.068 -2.791 1.00 87.25 155 THR A CA 1
ATOM 1230 C C . THR A 1 155 ? 11.801 2.756 -3.544 1.00 87.25 155 THR A C 1
ATOM 1232 O O . THR A 1 155 ? 12.145 2.780 -4.723 1.00 87.25 155 THR A O 1
ATOM 1235 N N . ALA A 1 156 ? 11.542 1.617 -2.895 1.00 90.94 156 ALA A N 1
ATOM 1236 C CA . ALA A 1 156 ? 11.638 0.313 -3.543 1.00 90.94 156 ALA A CA 1
ATOM 1237 C C . ALA A 1 156 ? 10.650 0.184 -4.713 1.00 90.94 156 ALA A C 1
ATOM 1239 O O . ALA A 1 156 ? 11.040 -0.182 -5.823 1.00 90.94 156 ALA A O 1
ATOM 1240 N N . LEU A 1 157 ? 9.389 0.560 -4.487 1.00 92.19 157 LEU A N 1
ATOM 1241 C CA . LEU A 1 157 ? 8.344 0.535 -5.502 1.00 92.19 157 LEU A CA 1
ATOM 1242 C C . LEU A 1 157 ? 8.684 1.445 -6.686 1.00 92.19 157 LEU A C 1
ATOM 1244 O O . LEU A 1 157 ? 8.520 1.030 -7.823 1.00 92.19 157 LEU A O 1
ATOM 1248 N N . GLY A 1 158 ? 9.203 2.650 -6.443 1.00 88.69 158 GLY A N 1
ATOM 1249 C CA . GLY A 1 158 ? 9.590 3.592 -7.494 1.00 88.69 158 GLY A CA 1
ATOM 1250 C C . GLY A 1 158 ? 10.756 3.121 -8.368 1.00 88.69 158 GLY A C 1
ATOM 1251 O O . GLY A 1 158 ? 10.908 3.613 -9.481 1.00 88.69 158 GLY A O 1
ATOM 1252 N N . ILE A 1 159 ? 11.571 2.173 -7.892 1.00 87.75 159 ILE A N 1
ATOM 1253 C CA . ILE A 1 159 ? 12.626 1.530 -8.694 1.00 87.75 159 ILE A CA 1
ATOM 1254 C C . ILE A 1 159 ? 12.061 0.352 -9.495 1.00 87.75 159 ILE A C 1
ATOM 1256 O O . ILE A 1 159 ? 12.483 0.118 -10.625 1.00 87.75 159 ILE A O 1
ATOM 1260 N N . LEU A 1 160 ? 11.134 -0.407 -8.903 1.00 90.31 160 LEU A N 1
ATOM 1261 C CA . LEU A 1 160 ? 10.542 -1.598 -9.517 1.00 90.31 160 LEU A CA 1
ATOM 1262 C C . LEU A 1 160 ? 9.439 -1.265 -10.534 1.00 90.31 160 LEU A C 1
ATOM 1264 O O . LEU A 1 160 ? 9.241 -2.008 -11.495 1.00 90.31 160 LEU A O 1
ATOM 1268 N N . ALA A 1 161 ? 8.702 -0.180 -10.314 1.00 89.50 161 ALA A N 1
ATOM 1269 C CA . ALA A 1 161 ? 7.593 0.245 -11.152 1.00 89.50 161 ALA A CA 1
ATOM 1270 C C . ALA A 1 161 ? 8.078 1.045 -12.368 1.00 89.50 161 ALA A C 1
ATOM 1272 O O . ALA A 1 161 ? 9.027 1.821 -12.298 1.00 89.50 161 ALA A O 1
ATOM 1273 N N . ASN A 1 162 ? 7.364 0.900 -13.485 1.00 82.75 162 ASN A N 1
ATOM 1274 C CA . ASN A 1 162 ? 7.612 1.689 -14.697 1.00 82.75 162 ASN A CA 1
ATOM 1275 C C . ASN A 1 162 ? 6.885 3.046 -14.694 1.00 82.75 162 ASN A C 1
ATOM 1277 O O . ASN A 1 162 ? 7.195 3.908 -15.514 1.00 82.75 162 ASN A O 1
ATOM 1281 N N . ASP A 1 163 ? 5.914 3.218 -13.797 1.00 83.38 163 ASP A N 1
ATOM 1282 C CA . ASP A 1 163 ? 5.024 4.376 -13.731 1.00 83.38 163 ASP A CA 1
ATOM 1283 C C . ASP A 1 163 ? 5.249 5.177 -12.439 1.00 83.38 163 ASP A C 1
ATOM 1285 O O . ASP A 1 163 ? 5.873 4.701 -11.489 1.00 83.38 163 ASP A O 1
ATOM 1289 N N . LEU A 1 164 ? 4.705 6.398 -12.386 1.00 84.94 164 LEU A N 1
ATOM 1290 C CA . LEU A 1 164 ? 4.632 7.165 -11.141 1.00 84.94 164 LEU A CA 1
ATOM 1291 C C . LEU A 1 164 ? 3.801 6.401 -10.106 1.00 84.94 164 LEU A C 1
ATOM 1293 O O . LEU A 1 164 ? 2.688 5.959 -10.396 1.00 84.94 164 LEU A O 1
ATOM 1297 N N . VAL A 1 165 ? 4.339 6.305 -8.894 1.00 90.44 165 VAL A N 1
ATOM 1298 C CA . VAL A 1 165 ? 3.703 5.617 -7.772 1.00 90.44 165 VAL A CA 1
ATOM 1299 C C . VAL A 1 165 ? 3.547 6.529 -6.566 1.00 90.44 165 VAL A C 1
ATOM 1301 O O . VAL A 1 165 ? 4.310 7.478 -6.367 1.00 90.44 165 VAL A O 1
ATOM 1304 N N . VAL A 1 166 ? 2.542 6.210 -5.758 1.00 90.31 166 VAL A N 1
ATOM 1305 C CA . VAL A 1 166 ? 2.209 6.901 -4.512 1.00 90.31 166 VAL A CA 1
ATOM 1306 C C . VAL A 1 166 ? 2.305 5.911 -3.352 1.00 90.31 166 VAL A C 1
ATOM 1308 O O . VAL A 1 166 ? 2.031 4.725 -3.509 1.00 90.31 166 VAL A O 1
ATOM 1311 N N . ALA A 1 167 ? 2.680 6.383 -2.172 1.00 91.81 167 ALA A N 1
ATOM 1312 C CA . ALA A 1 167 ? 2.514 5.638 -0.930 1.00 91.81 167 ALA A CA 1
ATOM 1313 C C . ALA A 1 167 ? 1.500 6.339 -0.041 1.00 91.81 167 ALA A C 1
ATOM 1315 O O . ALA A 1 167 ? 1.461 7.568 -0.008 1.00 91.81 167 ALA A O 1
ATOM 1316 N N . MET A 1 168 ? 0.710 5.567 0.698 1.00 91.12 168 MET A N 1
ATOM 1317 C CA . MET A 1 168 ? -0.174 6.095 1.726 1.00 91.12 168 MET A CA 1
ATOM 1318 C C . MET A 1 168 ? 0.030 5.406 3.051 1.00 91.12 168 MET A C 1
ATOM 1320 O O . MET A 1 168 ? 0.098 4.186 3.114 1.00 91.12 168 MET A O 1
ATOM 1324 N N . VAL A 1 169 ? 0.058 6.210 4.104 1.00 90.75 169 VAL A N 1
ATOM 1325 C CA . VAL A 1 169 ? 0.011 5.747 5.486 1.00 90.75 169 VAL A CA 1
ATOM 1326 C C . VAL A 1 169 ? -1.343 6.131 6.059 1.00 90.75 169 VAL A C 1
ATOM 1328 O O . VAL A 1 169 ? -1.752 7.293 5.981 1.00 90.75 169 VAL A O 1
ATOM 1331 N N . THR A 1 170 ? -2.064 5.161 6.615 1.00 89.00 170 THR A N 1
ATOM 1332 C CA . THR A 1 170 ? -3.413 5.400 7.134 1.00 89.00 170 THR A CA 1
ATOM 1333 C C . THR A 1 170 ? -3.761 4.514 8.324 1.00 89.00 170 THR A C 1
ATOM 1335 O O . THR A 1 170 ? -3.270 3.396 8.457 1.00 89.00 170 THR A O 1
ATOM 1338 N N . ASN A 1 171 ? -4.637 5.018 9.195 1.00 88.00 171 ASN A N 1
ATOM 1339 C CA . ASN A 1 171 ? -5.316 4.216 10.217 1.00 88.00 171 ASN A CA 1
ATOM 1340 C C . ASN A 1 171 ? -6.751 3.834 9.825 1.00 88.00 171 ASN A C 1
ATOM 1342 O O . ASN A 1 171 ? -7.465 3.241 10.636 1.00 88.00 171 ASN A O 1
ATOM 1346 N N . LEU A 1 172 ? -7.157 4.182 8.596 1.00 87.94 172 LEU A N 1
ATOM 1347 C CA . LEU A 1 172 ? -8.490 3.994 8.020 1.00 87.94 172 LEU A CA 1
ATOM 1348 C C . LEU A 1 172 ? -9.615 4.663 8.818 1.00 87.94 172 LEU A C 1
ATOM 1350 O O . LEU A 1 172 ? -10.792 4.350 8.643 1.00 87.94 172 LEU A O 1
ATOM 1354 N N . THR A 1 173 ? -9.252 5.597 9.694 1.00 84.25 173 THR A N 1
ATOM 1355 C CA . THR A 1 173 ? -10.176 6.440 10.438 1.00 84.25 173 THR A CA 1
ATOM 1356 C C . THR A 1 173 ? -9.926 7.889 10.028 1.00 84.25 173 THR A C 1
ATOM 1358 O O . THR A 1 173 ? -10.378 8.335 8.977 1.00 84.25 173 THR A O 1
ATOM 1361 N N . ASP A 1 174 ? -9.146 8.622 10.807 1.00 79.62 174 ASP A N 1
ATOM 1362 C CA . ASP A 1 174 ? -8.940 10.068 10.729 1.00 79.62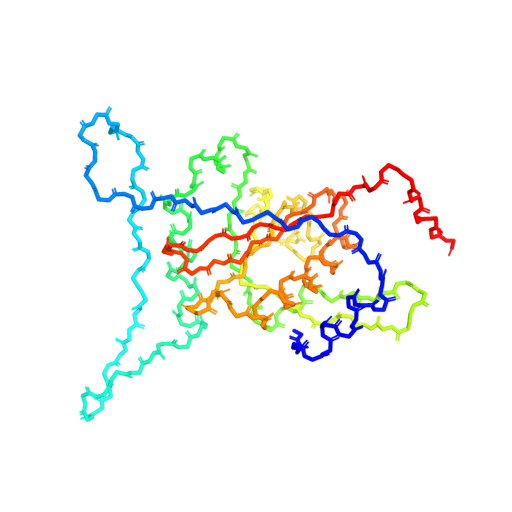 174 ASP A CA 1
ATOM 1363 C C . ASP A 1 174 ? -7.571 10.451 10.149 1.00 79.62 174 ASP A C 1
ATOM 1365 O O . ASP A 1 174 ? -7.255 11.637 10.048 1.00 79.62 174 ASP A O 1
ATOM 1369 N N . TYR A 1 175 ? -6.732 9.471 9.805 1.00 82.75 175 TYR A N 1
ATOM 1370 C CA . TYR A 1 175 ? -5.385 9.710 9.307 1.00 82.75 175 TYR A CA 1
ATOM 1371 C C . TYR A 1 175 ? -5.163 9.112 7.931 1.00 82.75 175 TYR A C 1
ATOM 1373 O O . TYR A 1 175 ? -5.283 7.902 7.743 1.00 82.75 175 TYR A O 1
ATOM 1381 N N . TRP A 1 176 ? -4.779 9.975 6.997 1.00 85.12 176 TRP A N 1
ATOM 1382 C CA . TRP A 1 176 ? -4.449 9.630 5.625 1.00 85.12 176 TRP A CA 1
ATOM 1383 C C . TRP A 1 176 ? -3.319 10.562 5.184 1.00 85.12 176 TRP A C 1
ATOM 1385 O O . TRP A 1 176 ? -3.471 11.784 5.142 1.00 85.12 176 TRP A O 1
ATOM 1395 N N . GLU A 1 177 ? -2.146 10.008 4.919 1.00 85.00 177 GLU A N 1
ATOM 1396 C CA . GLU A 1 177 ? -0.994 10.781 4.464 1.00 85.00 177 GLU A CA 1
ATOM 1397 C C . GLU A 1 177 ? -0.442 10.161 3.195 1.00 85.00 177 GLU A C 1
ATOM 1399 O O . GLU A 1 177 ? -0.190 8.959 3.170 1.00 85.00 177 GLU A O 1
ATOM 1404 N N . LEU A 1 178 ? -0.285 10.976 2.148 1.00 86.44 178 LEU A N 1
ATOM 1405 C CA . LEU A 1 178 ? 0.186 10.531 0.845 1.00 86.44 178 LEU A CA 1
ATOM 1406 C C . LEU A 1 178 ? 1.589 11.067 0.558 1.00 86.44 178 LEU A C 1
ATOM 1408 O O . LEU A 1 178 ? 1.922 12.226 0.824 1.00 86.44 178 LEU A O 1
ATOM 1412 N N . PHE A 1 179 ? 2.394 10.214 -0.060 1.00 86.12 179 PHE A N 1
ATOM 1413 C CA . PHE A 1 179 ? 3.780 10.477 -0.409 1.00 86.12 179 PHE A CA 1
ATOM 1414 C C . PHE A 1 179 ? 4.018 10.143 -1.874 1.00 86.12 179 PHE A C 1
ATOM 1416 O O . PHE A 1 179 ? 3.601 9.092 -2.357 1.00 86.12 179 PHE A O 1
ATOM 1423 N N . TRP A 1 180 ? 4.736 11.012 -2.576 1.00 85.69 180 TRP A N 1
ATOM 1424 C CA . TRP A 1 180 ? 5.222 10.731 -3.922 1.00 85.69 180 TRP A CA 1
ATOM 1425 C C . TRP A 1 180 ? 6.547 11.443 -4.171 1.00 85.69 180 TRP A C 1
ATOM 1427 O O . TRP A 1 180 ? 6.893 12.441 -3.527 1.00 85.69 180 TRP A O 1
ATOM 1437 N N . PHE A 1 181 ? 7.287 10.945 -5.156 1.00 79.94 181 PHE A N 1
ATOM 1438 C CA . PHE A 1 181 ? 8.445 11.655 -5.674 1.00 79.94 181 PHE A CA 1
ATOM 1439 C C . PHE A 1 181 ? 7.983 12.682 -6.700 1.00 79.94 181 PHE A C 1
ATOM 1441 O O . PHE A 1 181 ? 7.414 12.345 -7.737 1.00 79.94 181 PHE A O 1
ATOM 1448 N N . SER A 1 182 ? 8.237 13.956 -6.427 1.00 69.69 182 SER A N 1
ATOM 1449 C CA . SER A 1 182 ? 8.130 14.992 -7.448 1.00 69.69 182 SER A CA 1
ATOM 1450 C C . SER A 1 182 ? 9.487 15.195 -8.098 1.00 69.69 182 SER A C 1
ATOM 1452 O O . SER A 1 182 ? 10.487 15.361 -7.394 1.00 69.69 182 SER A O 1
ATOM 1454 N N . ASN A 1 183 ? 9.528 15.288 -9.425 1.00 58.62 183 ASN A N 1
ATOM 1455 C CA . ASN A 1 183 ? 10.708 15.827 -10.084 1.00 58.62 183 ASN A CA 1
ATOM 1456 C C . ASN A 1 183 ? 10.929 17.257 -9.576 1.00 58.62 183 ASN A C 1
ATOM 1458 O O . ASN A 1 183 ? 10.180 18.166 -9.933 1.00 58.62 183 ASN A O 1
ATOM 1462 N N . LYS A 1 184 ? 11.992 17.483 -8.790 1.00 46.00 184 LYS A N 1
ATOM 1463 C CA . LYS A 1 184 ? 12.595 18.816 -8.730 1.00 46.00 184 LYS A CA 1
ATOM 1464 C C . LYS A 1 184 ? 12.921 19.166 -10.179 1.00 46.00 184 LYS A C 1
ATOM 1466 O O . LYS A 1 184 ? 13.705 18.465 -10.823 1.00 46.00 184 LYS A O 1
ATOM 1471 N N . SER A 1 185 ? 12.319 20.222 -10.713 1.00 40.72 185 SER A N 1
ATOM 1472 C CA . SER A 1 185 ? 12.792 20.867 -11.934 1.00 40.72 185 SER A CA 1
ATOM 1473 C C . SER A 1 185 ? 14.254 21.280 -11.709 1.00 40.72 185 SER A C 1
ATOM 1475 O O . SER A 1 185 ? 14.514 22.355 -11.180 1.00 40.72 185 SER A O 1
ATOM 1477 N N . GLY A 1 186 ? 15.204 20.380 -11.999 1.00 34.22 186 GLY A N 1
ATOM 1478 C CA . GLY A 1 186 ? 16.628 20.588 -11.720 1.00 34.22 186 GLY A CA 1
ATOM 1479 C C . GLY A 1 186 ? 17.472 19.382 -11.280 1.00 34.22 186 GLY A C 1
ATOM 1480 O O . GLY A 1 186 ? 18.617 19.601 -10.908 1.00 34.22 186 GLY A O 1
ATOM 1481 N N . GLY A 1 187 ? 16.991 18.133 -11.322 1.00 32.34 187 GLY A N 1
ATOM 1482 C CA . GLY A 1 187 ? 17.828 16.977 -10.961 1.00 32.34 187 GLY A CA 1
ATOM 1483 C C . GLY A 1 187 ? 17.563 15.743 -11.813 1.00 32.34 187 GLY A C 1
ATOM 1484 O O . GLY A 1 187 ? 16.792 14.876 -11.426 1.00 32.34 187 GLY A O 1
ATOM 1485 N N . ARG A 1 188 ? 18.215 15.634 -12.976 1.00 32.75 188 ARG A N 1
ATOM 1486 C CA . ARG A 1 188 ? 18.327 14.348 -13.679 1.00 32.75 188 ARG A CA 1
ATOM 1487 C C . ARG A 1 188 ? 19.254 13.445 -12.865 1.00 32.75 188 ARG A C 1
ATOM 1489 O O . ARG A 1 188 ? 20.463 13.667 -12.895 1.00 32.75 188 ARG A O 1
ATOM 1496 N N . ILE A 1 189 ? 18.734 12.399 -12.228 1.00 35.62 189 ILE A N 1
ATOM 1497 C CA . ILE A 1 189 ? 19.573 11.247 -11.886 1.00 35.62 189 ILE A CA 1
ATOM 1498 C C . ILE A 1 189 ? 19.777 10.474 -13.191 1.00 35.62 189 ILE A C 1
ATOM 1500 O O . ILE A 1 189 ? 18.913 9.730 -13.645 1.00 35.62 189 ILE A O 1
ATOM 1504 N N . LYS A 1 190 ? 20.909 10.719 -13.856 1.00 26.38 190 LYS A N 1
ATOM 1505 C CA . LYS A 1 190 ? 21.408 9.819 -14.898 1.00 26.38 190 LYS A CA 1
ATOM 1506 C C . LYS A 1 190 ? 22.112 8.663 -14.200 1.00 26.38 190 LYS A C 1
ATOM 1508 O O . LYS A 1 190 ? 23.237 8.830 -13.739 1.00 26.38 190 LYS A O 1
ATOM 1513 N N . ILE A 1 191 ? 21.449 7.515 -14.152 1.00 27.72 191 ILE A N 1
ATOM 1514 C CA . ILE A 1 191 ? 22.078 6.240 -13.807 1.00 27.72 191 ILE A CA 1
ATOM 1515 C C . ILE A 1 191 ? 22.838 5.782 -15.061 1.00 27.72 191 ILE A C 1
ATOM 1517 O O . ILE A 1 191 ? 22.248 5.697 -16.140 1.00 27.72 191 ILE A O 1
ATOM 1521 N N . LYS A 1 192 ? 24.157 5.615 -14.939 1.00 29.53 192 LYS A N 1
ATOM 1522 C CA . LYS A 1 192 ? 25.020 4.986 -15.948 1.00 29.53 192 LYS A CA 1
ATOM 1523 C C . LYS A 1 192 ? 25.283 3.547 -15.548 1.00 29.53 192 LYS A C 1
ATOM 1525 O O . LYS A 1 192 ? 25.446 3.329 -14.329 1.00 29.53 192 LYS A O 1
#

Sequence (192 aa):
MNFRKGNALLQALDIPLLAHSVQFPIRNQDPANVDSTVEAFKWENILDENGQKIVLLEEQQRQRYLKYVEDNISDVFLTEKLCVVAVEKDNNILSVALPGYGIELVGSTDLLIMSDLVKEFPQYMNRLTGVRMLIEVKSDAKTKDAVYQALSELTALGILANDLVVAMVTNLTDYWELFWFSNKSGGRIKIK

Organism: NCBI:txid2107226

Foldseek 3Di:
DFQVVLVVVCVVVVFDKDKDWDFDDPDDDDPPDPDADQDFQDQDFDADPVRDTHGDDLVVCLVVVQVSCCVRVVVVCVVVQKHKDADDFPCQLLWDDDPPPRDTDTGDAGMWIAHNCCVVVVVCSSQVERTAEGEHEDLPQVDSRNVSVQVSSQVSCVVSYPDWHKYWGDNRGRTIMIMGRDPPPPDDPDDD

Radius of gyration: 17.96 Å; chains: 1; bounding box: 53×36×48 Å

pLDDT: mean 77.2, std 17.15, range [26.38, 94.62]

Secondary structure (DSSP, 8-state):
--HHHHHHHHHHHT--EEEEE------S--TT--S--PPPP---EEE-TTSPEEEPPHHHHHHHHHHHHHHHHHHHHHHTTEEEEEPPTT--TT-EEETTTTEEE----SEEEEEGGGGT-THHHHTTTTEEEEEEE-TTTTSHHHHHHHHHHHHHHHHH-SS--EEEEE-SSS-EEEEEE---TT------